Protein 5N1F (pdb70)

Organism: Cricetulus griseus (NCBI:txid10029)

Radius of gyration: 19.86 Å; Cα contacts (8 Å, |Δi|>4): 656; chains: 1; bounding box: 48×39×60 Å

Structure (mmCIF, N/CA/C/O backbone):
data_5N1F
#
_entry.id   5N1F
#
_cell.length_a   51.643
_cell.length_b   71.621
_cell.length_c   97.944
_cell.angle_alpha   90.00
_cell.angle_beta   90.00
_cell.angle_gamma   90.00
#
_symmetry.space_group_name_H-M   'P 21 21 21'
#
loop_
_entity.id
_entity.type
_entity.pdbx_description
1 polymer 'cAMP-dependent protein kinase catalytic subunit alpha'
2 non-polymer (4S)-2-METHYL-2,4-PENTANEDIOL
3 non-polymer ~{N}-quinolin-5-ylpyridine-3-carboxamide
4 water water
#
loop_
_atom_site.group_PDB
_atom_site.id
_atom_site.type_symbol
_atom_site.label_atom_id
_atom_site.label_alt_id
_atom_site.label_comp_id
_atom_site.label_asym_id
_atom_site.label_entity_id
_atom_site.label_seq_id
_atom_site.pdbx_PDB_ins_code
_atom_site.Cartn_x
_atom_site.Cartn_y
_atom_site.Cartn_z
_atom_site.occupancy
_atom_site.B_iso_or_equiv
_atom_site.auth_seq_id
_atom_site.auth_comp_id
_atom_site.auth_asym_id
_atom_site.auth_atom_id
_atom_site.pdbx_PDB_model_num
ATOM 1 N N . GLU A 1 14 ? -11.810 26.227 -2.442 1.00 43.62 11 GLU A N 1
ATOM 2 C CA . GLU A 1 14 ? -10.980 25.194 -3.062 1.00 42.36 11 GLU A CA 1
ATOM 3 C C . GLU A 1 14 ? -9.507 25.474 -2.774 1.00 40.16 11 GLU A C 1
ATOM 4 O O . GLU A 1 14 ? -9.090 26.629 -2.735 1.00 40.36 11 GLU A O 1
ATOM 7 N N . GLN A 1 15 ? -8.715 24.424 -2.562 1.00 36.91 12 GLN A N 1
ATOM 8 C CA . GLN A 1 15 ? -7.303 24.635 -2.279 1.00 35.71 12 GLN A CA 1
ATOM 9 C C . GLN A 1 15 ? -6.655 25.379 -3.445 1.00 30.11 12 GLN A C 1
ATOM 10 O O . GLN A 1 15 ? -6.929 25.105 -4.619 1.00 29.25 12 GLN A O 1
ATOM 24 N N . GLU A 1 16 ? -5.827 26.372 -3.116 1.00 26.36 13 GLU A N 1
ATOM 25 C CA . GLU A 1 16 ? -5.112 27.107 -4.149 1.00 21.70 13 GLU A CA 1
ATOM 26 C C . GLU A 1 16 ? -4.432 26.143 -5.100 1.00 22.33 13 GLU A C 1
ATOM 27 O O . GLU A 1 16 ? -4.249 26.447 -6.281 1.00 19.38 13 GLU A O 1
ATOM 39 N N A SER A 1 17 ? -4.066 24.959 -4.608 0.31 24.29 14 SER A N 1
ATOM 40 N N B SER A 1 17 ? -4.064 24.969 -4.607 0.69 24.49 14 SER A N 1
ATOM 41 C CA A SER A 1 17 ? -3.442 23.952 -5.459 0.31 25.21 14 SER A CA 1
ATOM 42 C CA B SER A 1 17 ? -3.446 23.968 -5.459 0.69 25.04 14 SER A CA 1
ATOM 43 C C A SER A 1 17 ? -4.345 23.586 -6.633 0.31 24.32 14 SER A C 1
ATOM 44 C C B SER A 1 17 ? -4.351 23.619 -6.637 0.69 23.25 14 SER A C 1
ATOM 45 O O A SER A 1 17 ? -3.896 23.526 -7.784 0.31 24.14 14 SER A O 1
ATOM 46 O O B SER A 1 17 ? -3.912 23.609 -7.795 0.69 23.20 14 SER A O 1
ATOM 61 N N . VAL A 1 18 ? -5.628 23.338 -6.360 1.00 24.49 15 VAL A N 1
ATOM 62 C CA . VAL A 1 18 ? -6.555 22.963 -7.427 1.00 22.72 15 VAL A CA 1
ATOM 63 C C . VAL A 1 18 ? -6.812 24.148 -8.340 1.00 19.10 15 VAL A C 1
ATOM 64 O O . VAL A 1 18 ? -6.869 24.012 -9.572 1.00 18.14 15 VAL A O 1
ATOM 78 N N . LYS A 1 19 ? -6.968 25.331 -7.755 1.00 18.73 16 LYS A N 1
ATOM 79 C CA . LYS A 1 19 ? -7.188 26.527 -8.551 1.00 18.36 16 LYS A CA 1
ATOM 80 C C . LYS A 1 19 ? -6.047 26.741 -9.536 1.00 15.72 16 LYS A C 1
ATOM 81 O O . LYS A 1 19 ? -6.263 27.028 -10.716 1.00 15.19 16 LYS A O 1
ATOM 88 N N . GLU A 1 20 ? -4.814 26.622 -9.071 1.00 15.68 17 GLU A N 1
ATOM 89 C CA . GLU A 1 20 ? -3.691 26.886 -9.957 1.00 14.34 17 GLU A CA 1
ATOM 90 C C . GLU A 1 20 ? -3.557 25.788 -11.010 1.00 14.61 17 GLU A C 1
ATOM 91 O O . GLU A 1 20 ? -3.232 26.070 -12.166 1.00 14.37 17 GLU A O 1
ATOM 103 N N . PHE A 1 21 ? -3.848 24.532 -10.643 1.00 13.91 18 PHE A N 1
ATOM 104 C CA . PHE A 1 21 ? -3.853 23.449 -11.616 1.00 14.33 18 PHE A CA 1
ATOM 105 C C . PHE A 1 21 ? -4.856 23.737 -12.729 1.00 13.48 18 PHE A C 1
ATOM 106 O O . PHE A 1 21 ? -4.545 23.634 -13.923 1.00 13.61 18 PHE A O 1
ATOM 123 N N . LEU A 1 22 ? -6.083 24.094 -12.355 1.00 13.05 19 LEU A N 1
ATOM 124 C CA . LEU A 1 22 ? -7.118 24.336 -13.350 1.00 13.71 19 LEU A CA 1
ATOM 125 C C . LEU A 1 22 ? -6.831 25.594 -14.162 1.00 13.64 19 LEU A C 1
ATOM 126 O O . LEU A 1 22 ? -7.167 25.653 -15.351 1.00 13.70 19 LEU A O 1
ATOM 142 N N . ALA A 1 23 ? -6.199 26.611 -13.557 1.00 12.30 20 ALA A N 1
ATOM 143 C CA . ALA A 1 23 ? -5.854 27.794 -14.331 1.00 13.00 20 ALA A CA 1
ATOM 144 C C . ALA A 1 23 ? -4.867 27.451 -15.443 1.00 12.42 20 ALA A C 1
ATOM 145 O O . ALA A 1 23 ? -5.010 27.921 -16.583 1.00 12.85 20 ALA A O 1
ATOM 152 N N . LYS A 1 24 ? -3.852 26.643 -15.125 1.00 12.95 21 LYS A N 1
ATOM 153 C CA . LYS A 1 24 ? -2.891 26.220 -16.136 1.00 13.51 21 LYS A CA 1
ATOM 154 C C . LYS A 1 24 ? -3.566 25.340 -17.179 1.00 12.07 21 LYS A C 1
ATOM 155 O O . LYS A 1 24 ? -3.323 25.485 -18.385 1.00 13.03 21 LYS A O 1
ATOM 174 N N . ALA A 1 25 ? -4.435 24.432 -16.738 1.00 12.21 22 ALA A N 1
ATOM 175 C CA . ALA A 1 25 ? -5.155 23.592 -17.679 1.00 12.42 22 ALA A CA 1
ATOM 176 C C . ALA A 1 25 ? -5.928 24.431 -18.681 1.00 11.40 22 ALA A C 1
ATOM 177 O O . ALA A 1 25 ? -5.967 24.110 -19.876 1.00 12.07 22 ALA A O 1
ATOM 184 N N . LYS A 1 26 ? -6.569 25.492 -18.215 1.00 12.04 23 LYS A N 1
ATOM 185 C CA . LYS A 1 26 ? -7.367 26.330 -19.100 1.00 12.86 23 LYS A CA 1
ATOM 186 C C . LYS A 1 26 ? -6.485 27.118 -20.061 1.00 12.59 23 LYS A C 1
ATOM 187 O O . LYS A 1 26 ? -6.809 27.243 -21.248 1.00 12.85 23 LYS A O 1
ATOM 206 N N . GLU A 1 27 ? -5.366 27.657 -19.573 1.00 12.43 24 GLU A N 1
ATOM 207 C CA . GLU A 1 27 ? -4.428 28.351 -20.443 1.00 12.89 24 GLU A CA 1
ATOM 208 C C . GLU A 1 27 ? -3.986 27.450 -21.593 1.00 11.35 24 GLU A C 1
ATOM 209 O O . GLU A 1 27 ? -3.924 27.875 -22.763 1.00 11.82 24 GLU A O 1
ATOM 221 N N . GLU A 1 28 ? -3.634 26.202 -21.271 1.00 11.36 25 GLU A N 1
ATOM 222 C CA . GLU A 1 28 ? -3.092 25.311 -22.282 1.00 11.45 25 GLU A CA 1
ATOM 223 C C . GLU A 1 28 ? -4.165 24.894 -23.266 1.00 10.20 25 GLU A C 1
ATOM 224 O O . GLU A 1 28 ? -3.914 24.818 -24.479 1.00 11.25 25 GLU A O 1
ATOM 236 N N . PHE A 1 29 ? -5.364 24.636 -22.762 1.00 10.83 26 PHE A N 1
ATOM 237 C CA . PHE A 1 29 ? -6.486 24.317 -23.628 1.00 10.10 26 PHE A CA 1
ATOM 238 C C . PHE A 1 29 ? -6.769 25.464 -24.584 1.00 10.47 26 PHE A C 1
ATOM 239 O O . PHE A 1 29 ? -6.942 25.251 -25.786 1.00 10.85 26 PHE A O 1
ATOM 256 N N . LEU A 1 30 ? -6.845 26.691 -24.059 1.00 10.86 27 LEU A N 1
ATOM 257 C CA . LEU A 1 30 ? -7.221 27.818 -24.906 1.00 11.34 27 LEU A CA 1
ATOM 258 C C . LEU A 1 30 ? -6.218 28.048 -26.022 1.00 11.58 27 LEU A C 1
ATOM 259 O O . LEU A 1 30 ? -6.605 28.424 -27.131 1.00 11.98 27 LEU A O 1
ATOM 275 N N . LYS A 1 31 ? -4.930 27.870 -25.758 1.00 11.03 28 LYS A N 1
ATOM 276 C CA . LYS A 1 31 ? -3.951 28.071 -26.819 1.00 11.63 28 LYS A CA 1
ATOM 277 C C . LYS A 1 31 ? -4.201 27.117 -27.985 1.00 10.56 28 LYS A C 1
ATOM 278 O O . LYS A 1 31 ? -4.167 27.511 -29.159 1.00 11.70 28 LYS A O 1
ATOM 297 N N . LYS A 1 32 ? -4.470 25.853 -27.684 1.00 10.43 29 LYS A N 1
ATOM 298 C CA . LYS A 1 32 ? -4.760 24.890 -28.733 1.00 10.29 29 LYS A CA 1
ATOM 299 C C . LYS A 1 32 ? -6.144 25.097 -29.339 1.00 10.89 29 LYS A C 1
ATOM 300 O O . LYS A 1 32 ? -6.333 24.885 -30.548 1.00 11.18 29 LYS A O 1
ATOM 319 N N . TRP A 1 33 ? -7.114 25.512 -28.533 1.00 10.30 30 TRP A N 1
ATOM 320 C CA . TRP A 1 33 ? -8.459 25.797 -29.014 1.00 10.67 30 TRP A CA 1
ATOM 321 C C . TRP A 1 33 ? -8.434 26.892 -30.065 1.00 11.27 30 TRP A C 1
ATOM 322 O O . TRP A 1 33 ? -9.152 26.822 -31.068 1.00 12.07 30 TRP A O 1
ATOM 343 N N . GLU A 1 34 ? -7.643 27.935 -29.829 1.00 12.42 31 GLU A N 1
ATOM 344 C CA . GLU A 1 34 ? -7.605 29.087 -30.716 1.00 13.14 31 GLU A CA 1
ATOM 345 C C . GLU A 1 34 ? -6.823 28.810 -31.987 1.00 14.19 31 GLU A C 1
ATOM 346 O O . GLU A 1 34 ? -7.084 29.470 -32.998 1.00 16.80 31 GLU A O 1
ATOM 358 N N . SER A 1 35 ? -5.891 27.857 -31.980 1.00 12.84 32 SER A N 1
ATOM 359 C CA . SER A 1 35 ? -5.070 27.536 -33.144 1.00 13.89 32 SER A CA 1
ATOM 360 C C . SER A 1 35 ? -5.031 26.024 -33.329 1.00 13.06 32 SER A C 1
ATOM 361 O O . SER A 1 35 ? -4.021 25.375 -33.031 1.00 14.49 32 SER A O 1
ATOM 369 N N . PRO A 1 36 ? -6.116 25.421 -33.821 1.00 12.66 33 PRO A N 1
ATOM 370 C CA . PRO A 1 36 ? -6.171 23.955 -33.840 1.00 12.39 33 PRO A CA 1
ATOM 371 C C . PRO A 1 36 ? -5.191 23.352 -34.828 1.00 13.74 33 PRO A C 1
ATOM 372 O O . PRO A 1 36 ? -4.896 23.919 -35.881 1.00 16.04 33 PRO A O 1
ATOM 383 N N A SER A 1 37 ? -4.671 22.187 -34.474 0.73 13.61 34 SER A N 1
ATOM 384 N N B SER A 1 37 ? -4.730 22.154 -34.488 0.27 14.73 34 SER A N 1
ATOM 385 C CA A SER A 1 37 ? -3.899 21.426 -35.437 0.73 14.34 34 SER A CA 1
ATOM 386 C CA B SER A 1 37 ? -3.914 21.350 -35.382 0.27 15.74 34 SER A CA 1
ATOM 387 C C A SER A 1 37 ? -4.817 20.891 -36.531 0.73 13.47 34 SER A C 1
ATOM 388 C C B SER A 1 37 ? -4.781 20.739 -36.481 0.27 15.11 34 SER A C 1
ATOM 389 O O A SER A 1 37 ? -6.020 20.684 -36.339 0.73 15.04 34 SER A O 1
ATOM 390 O O B SER A 1 37 ? -5.925 20.338 -36.241 0.27 15.82 34 SER A O 1
ATOM 405 N N . GLN A 1 38 ? -4.228 20.665 -37.692 1.00 14.27 35 GLN A N 1
ATOM 406 C CA . GLN A 1 38 ? -4.952 20.163 -38.848 1.00 14.95 35 GLN A CA 1
ATOM 407 C C . GLN A 1 38 ? -3.999 19.337 -39.697 1.00 15.11 35 GLN A C 1
ATOM 408 O O . GLN A 1 38 ? -2.812 19.664 -39.814 1.00 16.23 35 GLN A O 1
ATOM 423 N N . ASN A 1 39 ? -4.528 18.291 -40.340 1.00 14.61 36 ASN A N 1
ATOM 424 C CA . ASN A 1 39 ? -3.815 17.628 -41.439 1.00 14.39 36 ASN A CA 1
ATOM 425 C C . ASN A 1 39 ? -2.454 17.075 -41.003 1.00 14.05 36 ASN A C 1
ATOM 426 O O . ASN A 1 39 ? -1.424 17.347 -41.619 1.00 16.41 36 ASN A O 1
ATOM 437 N N . THR A 1 40 ? -2.456 16.267 -39.943 1.00 12.66 37 THR A N 1
ATOM 438 C CA . THR A 1 40 ? -1.213 15.812 -39.333 1.00 13.21 37 THR A CA 1
ATOM 439 C C . THR A 1 40 ? -0.818 14.380 -39.692 1.00 13.43 37 THR A C 1
ATOM 440 O O . THR A 1 40 ? 0.198 13.906 -39.194 1.00 14.46 37 THR A O 1
ATOM 451 N N . ALA A 1 41 ? -1.581 13.693 -40.533 1.00 12.98 38 ALA A N 1
ATOM 452 C CA . ALA A 1 41 ? -1.188 12.405 -41.119 1.00 13.34 38 ALA A CA 1
ATOM 453 C C . ALA A 1 41 ? -1.986 12.236 -42.403 1.00 13.00 38 ALA A C 1
ATOM 454 O O . ALA A 1 41 ? -2.700 13.151 -42.823 1.00 13.36 38 ALA A O 1
ATOM 461 N N . GLN A 1 42 ? -1.894 11.053 -43.015 1.00 12.53 39 GLN A N 1
ATOM 462 C CA . GLN A 1 42 ? -2.717 10.732 -44.176 1.00 12.80 39 GLN A CA 1
ATOM 463 C C . GLN A 1 42 ? -2.994 9.226 -44.165 1.00 11.38 39 GLN A C 1
ATOM 464 O O . GLN A 1 42 ? -2.310 8.454 -43.489 1.00 11.82 39 GLN A O 1
ATOM 478 N N . LEU A 1 43 ? -4.010 8.817 -44.916 1.00 11.96 40 LEU A N 1
ATOM 479 C CA . LEU A 1 43 ? -4.525 7.460 -44.789 1.00 11.11 40 LEU A CA 1
ATOM 480 C C . LEU A 1 43 ? -3.481 6.408 -45.134 1.00 10.81 40 LEU A C 1
ATOM 481 O O . LEU A 1 43 ? -3.414 5.360 -44.474 1.00 10.98 40 LEU A O 1
ATOM 497 N N . ASP A 1 44 ? -2.693 6.639 -46.186 1.00 11.23 41 ASP A N 1
ATOM 498 C CA . ASP A 1 44 ? -1.734 5.634 -46.629 1.00 11.04 41 ASP A CA 1
ATOM 499 C C . ASP A 1 44 ? -0.498 5.548 -45.741 1.00 10.46 41 ASP A C 1
ATOM 500 O O . ASP A 1 44 ? 0.403 4.751 -46.036 1.00 11.57 41 ASP A O 1
ATOM 509 N N . HIS A 1 45 ? -0.489 6.253 -44.604 1.00 10.51 42 HIS A N 1
ATOM 510 C CA . HIS A 1 45 ? 0.499 5.987 -43.569 1.00 11.03 42 HIS A CA 1
ATOM 511 C C . HIS A 1 45 ? 0.135 4.796 -42.708 1.00 10.37 42 HIS A C 1
ATOM 512 O O . HIS A 1 45 ? 0.960 4.396 -41.875 1.00 11.38 42 HIS A O 1
ATOM 526 N N . PHE A 1 46 ? -1.051 4.222 -42.892 1.00 9.38 43 PHE A N 1
ATOM 527 C CA . PHE A 1 46 ? -1.578 3.207 -41.994 1.00 9.64 43 PHE A CA 1
ATOM 528 C C . PHE A 1 46 ? -2.004 1.959 -42.756 1.00 9.10 43 PHE A C 1
ATOM 529 O O . PHE A 1 46 ? -2.418 2.035 -43.912 1.00 10.13 43 PHE A O 1
ATOM 546 N N . ASP A 1 47 ? -1.899 0.809 -42.090 1.00 8.71 44 ASP A N 1
ATOM 547 C CA . ASP A 1 47 ? -2.530 -0.439 -42.482 1.00 8.11 44 ASP A CA 1
ATOM 548 C C . ASP A 1 47 ? -3.802 -0.637 -41.685 1.00 8.46 44 ASP A C 1
ATOM 549 O O . ASP A 1 47 ? -3.832 -0.403 -40.477 1.00 9.41 44 ASP A O 1
ATOM 558 N N . ARG A 1 48 ? -4.839 -1.124 -42.350 1.00 9.03 45 ARG A N 1
ATOM 559 C CA . ARG A 1 48 ? -6.089 -1.473 -41.693 1.00 10.35 45 ARG A CA 1
ATOM 560 C C . ARG A 1 48 ? -6.002 -2.875 -41.100 1.00 9.35 45 ARG A C 1
ATOM 561 O O . ARG A 1 48 ? -5.563 -3.815 -41.765 1.00 11.45 45 ARG A O 1
ATOM 582 N N A ILE A 1 49 ? -6.449 -3.019 -39.858 0.69 9.34 46 ILE A N 1
ATOM 583 N N B ILE A 1 49 ? -6.451 -3.028 -39.864 0.31 9.58 46 ILE A N 1
ATOM 584 C CA A ILE A 1 49 ? -6.410 -4.302 -39.154 0.69 9.95 46 ILE A CA 1
ATOM 585 C CA B ILE A 1 49 ? -6.445 -4.324 -39.188 0.31 10.01 46 ILE A CA 1
ATOM 586 C C A ILE A 1 49 ? -7.805 -4.897 -38.946 0.69 10.27 46 ILE A C 1
ATOM 587 C C B ILE A 1 49 ? -7.853 -4.878 -39.015 0.31 10.48 46 ILE A C 1
ATOM 588 O O A ILE A 1 49 ? -8.043 -6.056 -39.302 0.69 11.74 46 ILE A O 1
ATOM 589 O O B ILE A 1 49 ? -8.158 -5.974 -39.492 0.31 11.95 46 ILE A O 1
ATOM 620 N N . LYS A 1 50 ? -8.723 -4.144 -38.329 1.00 10.08 47 LYS A N 1
ATOM 621 C CA . LYS A 1 50 ? -10.013 -4.703 -37.957 1.00 10.27 47 LYS A CA 1
ATOM 622 C C . LYS A 1 50 ? -10.998 -3.586 -37.637 1.00 9.82 47 LYS A C 1
ATOM 623 O O . LYS A 1 50 ? -10.618 -2.568 -37.075 1.00 11.66 47 LYS A O 1
ATOM 643 N N . THR A 1 51 ? -12.263 -3.799 -37.961 1.00 9.32 48 THR A N 1
ATOM 644 C CA . THR A 1 51 ? -13.321 -2.872 -37.550 1.00 10.03 48 THR A CA 1
ATOM 645 C C . THR A 1 51 ? -13.679 -3.142 -36.097 1.00 10.74 48 THR A C 1
ATOM 646 O O . THR A 1 51 ? -14.025 -4.269 -35.732 1.00 12.21 48 THR A O 1
ATOM 657 N N . LEU A 1 52 ? -13.611 -2.109 -35.260 1.00 11.10 49 LEU A N 1
ATOM 658 C CA . LEU A 1 52 ? -13.911 -2.207 -33.834 1.00 13.00 49 LEU A CA 1
ATOM 659 C C . LEU A 1 52 ? -15.305 -1.695 -33.475 1.00 13.94 49 LEU A C 1
ATOM 660 O O . LEU A 1 52 ? -15.787 -1.984 -32.380 1.00 16.34 49 LEU A O 1
ATOM 676 N N . GLY A 1 53 ? -15.951 -0.934 -34.352 1.00 14.86 50 GLY A N 1
ATOM 677 C CA . GLY A 1 53 ? -17.294 -0.436 -34.098 1.00 16.78 50 GLY A CA 1
ATOM 678 C C . GLY A 1 53 ? -17.817 0.255 -35.337 1.00 16.07 50 GLY A C 1
ATOM 679 O O . GLY A 1 53 ? -17.045 0.716 -36.176 1.00 15.35 50 GLY A O 1
ATOM 683 N N A THR A 1 54 ? -19.142 0.371 -35.413 0.57 17.69 51 THR A N 1
ATOM 684 N N B THR A 1 54 ? -19.146 0.336 -35.431 0.43 18.02 51 THR A N 1
ATOM 685 C CA A THR A 1 54 ? -19.764 0.936 -36.603 0.57 20.13 51 THR A CA 1
ATOM 686 C CA B THR A 1 54 ? -19.789 0.903 -36.613 0.43 20.46 51 THR A CA 1
ATOM 687 C C A THR A 1 54 ? -21.094 1.568 -36.230 0.57 23.16 51 THR A C 1
ATOM 688 C C B THR A 1 54 ? -21.091 1.578 -36.210 0.43 22.87 51 THR A C 1
ATOM 689 O O A THR A 1 54 ? -21.818 1.044 -35.381 0.57 25.77 51 THR A O 1
ATOM 690 O O B THR A 1 54 ? -21.794 1.098 -35.317 0.43 24.93 51 THR A O 1
ATOM 711 N N . GLY A 1 55 ? -21.406 2.682 -36.887 1.00 22.60 52 GLY A N 1
ATOM 712 C CA . GLY A 1 55 ? -22.620 3.434 -36.635 1.00 25.45 52 GLY A CA 1
ATOM 713 C C . GLY A 1 55 ? -23.207 3.998 -37.916 1.00 24.59 52 GLY A C 1
ATOM 714 O O . GLY A 1 55 ? -22.822 3.599 -39.021 1.00 25.83 52 GLY A O 1
ATOM 719 N N . SER A 1 56 ? -24.143 4.942 -37.788 1.00 24.19 53 SER A N 1
ATOM 720 C CA . SER A 1 56 ? -24.866 5.430 -38.957 1.00 25.80 53 SER A CA 1
ATOM 721 C C . SER A 1 56 ? -24.050 6.392 -39.819 1.00 24.64 53 SER A C 1
ATOM 722 O O . SER A 1 56 ? -24.381 6.570 -40.997 1.00 27.15 53 SER A O 1
ATOM 730 N N . PHE A 1 57 ? -23.006 7.023 -39.279 1.00 21.37 54 PHE A N 1
ATOM 731 C CA . PHE A 1 57 ? -22.193 7.930 -40.086 1.00 19.33 54 PHE A CA 1
ATOM 732 C C . PHE A 1 57 ? -20.691 7.697 -39.962 1.00 17.48 54 PHE A C 1
ATOM 733 O O . PHE A 1 57 ? -19.913 8.439 -40.584 1.00 17.66 54 PHE A O 1
ATOM 750 N N . GLY A 1 58 ? -20.263 6.665 -39.238 1.00 18.10 55 GLY A N 1
ATOM 751 C CA . GLY A 1 58 ? -18.852 6.424 -39.039 1.00 18.82 55 GLY A CA 1
ATOM 752 C C . GLY A 1 58 ? -18.561 5.037 -38.511 1.00 16.11 55 GLY A C 1
ATOM 753 O O . GLY A 1 58 ? -19.449 4.218 -38.255 1.00 17.25 55 GLY A O 1
ATOM 757 N N . ARG A 1 59 ? -17.266 4.800 -38.354 1.00 14.80 56 ARG A N 1
ATOM 758 C CA . ARG A 1 59 ? -16.736 3.538 -37.888 1.00 13.46 56 ARG A CA 1
ATOM 759 C C . ARG A 1 59 ? -15.483 3.832 -37.089 1.00 12.34 56 ARG A C 1
ATOM 760 O O . ARG A 1 59 ? -14.886 4.900 -37.229 1.00 13.97 56 ARG A O 1
ATOM 781 N N . VAL A 1 60 ? -15.066 2.875 -36.269 1.00 11.45 57 VAL A N 1
ATOM 782 C CA . VAL A 1 60 ? -13.761 2.910 -35.637 1.00 10.79 57 VAL A CA 1
ATOM 783 C C . VAL A 1 60 ? -13.013 1.675 -36.095 1.00 10.27 57 VAL A C 1
ATOM 784 O O . VAL A 1 60 ? -13.523 0.546 -36.006 1.00 11.51 57 VAL A O 1
ATOM 797 N N A MET A 1 61 ? -11.789 1.896 -36.584 0.49 10.57 58 MET A N 1
ATOM 798 N N B MET A 1 61 ? -11.821 1.895 -36.613 0.51 11.19 58 MET A N 1
ATOM 799 C CA A MET A 1 61 ? -10.931 0.893 -37.202 0.49 11.54 58 MET A CA 1
ATOM 800 C CA B MET A 1 61 ? -10.973 0.839 -37.113 0.51 12.74 58 MET A CA 1
ATOM 801 C C A MET A 1 61 ? -9.626 0.780 -36.427 0.49 10.07 58 MET A C 1
ATOM 802 C C B MET A 1 61 ? -9.714 0.777 -36.266 0.51 10.92 58 MET A C 1
ATOM 803 O O A MET A 1 61 ? -8.929 1.781 -36.266 0.49 9.66 58 MET A O 1
ATOM 804 O O B MET A 1 61 ? -9.189 1.805 -35.833 0.51 12.02 58 MET A O 1
ATOM 831 N N . LEU A 1 62 ? -9.241 -0.428 -36.021 1.00 9.94 59 LEU A N 1
ATOM 832 C CA . LEU A 1 62 ? -7.863 -0.627 -35.564 1.00 9.30 59 LEU A CA 1
ATOM 833 C C . LEU A 1 62 ? -6.955 -0.538 -36.771 1.00 8.45 59 LEU A C 1
ATOM 834 O O . LEU A 1 62 ? -7.196 -1.204 -37.788 1.00 9.03 59 LEU A O 1
ATOM 851 N N . VAL A 1 63 ? -5.940 0.329 -36.677 1.00 8.07 60 VAL A N 1
ATOM 852 C CA . VAL A 1 63 ? -4.947 0.504 -37.724 1.00 7.64 60 VAL A CA 1
ATOM 853 C C . VAL A 1 63 ? -3.557 0.420 -37.091 1.00 8.15 60 VAL A C 1
ATOM 854 O O . VAL A 1 63 ? -3.384 0.559 -35.867 1.00 9.35 60 VAL A O 1
ATOM 867 N N . LYS A 1 64 ? -2.559 0.199 -37.942 1.00 8.19 61 LYS A N 1
ATOM 868 C CA . LYS A 1 64 ? -1.172 0.184 -37.530 1.00 9.25 61 LYS A CA 1
ATOM 869 C C . LYS A 1 64 ? -0.388 1.144 -38.407 1.00 9.42 61 LYS A C 1
ATOM 870 O O . LYS A 1 64 ? -0.483 1.101 -39.640 1.00 11.20 61 LYS A O 1
ATOM 889 N N . HIS A 1 65 ? 0.377 2.018 -37.789 1.00 10.03 62 HIS A N 1
ATOM 890 C CA . HIS A 1 65 ? 1.249 2.923 -38.525 1.00 11.48 62 HIS A CA 1
ATOM 891 C C . HIS A 1 65 ? 2.380 2.138 -39.175 1.00 11.89 62 HIS A C 1
ATOM 892 O O . HIS A 1 65 ? 3.074 1.360 -38.512 1.00 13.46 62 HIS A O 1
ATOM 906 N N . LYS A 1 66 ? 2.555 2.329 -40.481 1.00 11.89 63 LYS A N 1
ATOM 907 C CA . LYS A 1 66 ? 3.471 1.485 -41.258 1.00 12.52 63 LYS A CA 1
ATOM 908 C C . LYS A 1 66 ? 4.944 1.744 -40.948 1.00 15.50 63 LYS A C 1
ATOM 909 O O . LYS A 1 66 ? 5.788 0.893 -41.274 1.00 18.16 63 LYS A O 1
ATOM 928 N N . GLU A 1 67 ? 5.287 2.922 -40.429 1.00 16.34 64 GLU A N 1
ATOM 929 C CA . GLU A 1 67 ? 6.666 3.263 -40.099 1.00 19.05 64 GLU A CA 1
ATOM 930 C C . GLU A 1 67 ? 6.999 2.987 -38.640 1.00 19.36 64 GLU A C 1
ATOM 931 O O . GLU A 1 67 ? 8.070 2.453 -38.355 1.00 22.07 64 GLU A O 1
ATOM 943 N N . THR A 1 68 ? 6.120 3.338 -37.702 1.00 17.58 65 THR A N 1
ATOM 944 C CA . THR A 1 68 ? 6.428 3.162 -36.289 1.00 17.84 65 THR A CA 1
ATOM 945 C C . THR A 1 68 ? 5.960 1.832 -35.734 1.00 18.14 65 THR A C 1
ATOM 946 O O . THR A 1 68 ? 6.492 1.395 -34.707 1.00 20.22 65 THR A O 1
ATOM 957 N N . GLY A 1 69 ? 4.983 1.194 -36.369 1.00 15.49 66 GLY A N 1
ATOM 958 C CA . GLY A 1 69 ? 4.393 -0.001 -35.823 1.00 15.70 66 GLY A CA 1
ATOM 959 C C . GLY A 1 69 ? 3.366 0.243 -34.746 1.00 14.64 66 GLY A C 1
ATOM 960 O O . GLY A 1 69 ? 2.805 -0.7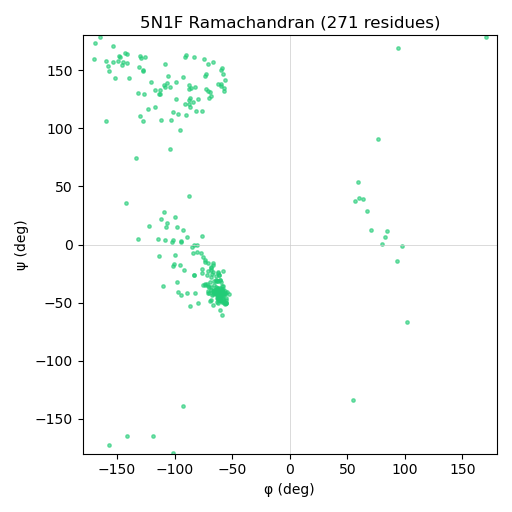15 -34.223 1.00 16.00 66 GLY A O 1
ATOM 964 N N . ASN A 1 70 ? 3.084 1.493 -34.408 1.00 13.12 67 ASN A N 1
ATOM 965 C CA . ASN A 1 70 ? 2.114 1.764 -33.356 1.00 12.55 67 ASN A CA 1
ATOM 966 C C . ASN A 1 70 ? 0.697 1.488 -33.837 1.00 10.53 67 ASN A C 1
ATOM 967 O O . ASN A 1 70 ? 0.340 1.761 -34.981 1.00 11.01 67 ASN A O 1
ATOM 978 N N . HIS A 1 71 ? -0.129 0.992 -32.920 1.00 11.24 68 HIS A N 1
ATOM 979 C CA . HIS A 1 71 ? -1.541 0.764 -33.153 1.00 10.43 68 HIS A CA 1
ATOM 980 C C . HIS A 1 71 ? -2.347 1.972 -32.725 1.00 10.97 68 HIS A C 1
ATOM 981 O O . HIS A 1 71 ? -2.045 2.612 -31.707 1.00 14.02 68 HIS A O 1
ATOM 995 N N . TYR A 1 72 ? -3.405 2.246 -33.466 1.00 9.37 69 TYR A N 1
ATOM 996 C CA . TYR A 1 72 ? -4.322 3.336 -33.191 1.00 8.97 69 TYR A CA 1
ATOM 997 C C . TYR A 1 72 ? -5.751 2.901 -33.479 1.00 8.84 69 TYR A C 1
ATOM 998 O O . TYR A 1 72 ? -5.999 2.026 -34.318 1.00 9.72 69 TYR A O 1
ATOM 1016 N N . ALA A 1 73 ? -6.699 3.582 -32.817 1.00 9.02 70 ALA A N 1
ATOM 1017 C CA . ALA A 1 73 ? -8.115 3.488 -33.132 1.00 9.46 70 ALA A CA 1
ATOM 1018 C C . ALA A 1 73 ? -8.442 4.683 -34.025 1.00 11.09 70 ALA A C 1
ATOM 1019 O O . ALA A 1 73 ? -8.416 5.821 -33.589 1.00 16.52 70 ALA A O 1
ATOM 1026 N N . MET A 1 74 ? -8.756 4.426 -35.269 1.00 8.78 71 MET A N 1
ATOM 1027 C CA . MET A 1 74 ? -9.028 5.456 -36.260 1.00 8.63 71 MET A CA 1
ATOM 1028 C C . MET A 1 74 ? -10.531 5.568 -36.437 1.00 9.10 71 MET A C 1
ATOM 1029 O O . MET A 1 74 ? -11.183 4.639 -36.919 1.00 9.67 71 MET A O 1
ATOM 1043 N N . LYS A 1 75 ? -11.084 6.711 -36.050 1.00 9.05 72 LYS A N 1
ATOM 1044 C CA . LYS A 1 75 ? -12.486 7.009 -36.263 1.00 9.93 72 LYS A CA 1
ATOM 1045 C C . LYS A 1 75 ? -12.623 7.634 -37.643 1.00 9.89 72 LYS A C 1
ATOM 1046 O O . LYS A 1 75 ? -11.963 8.635 -37.952 1.00 11.06 72 LYS A O 1
ATOM 1065 N N . ILE A 1 76 ? -13.466 7.029 -38.470 1.00 9.90 73 ILE A N 1
ATOM 1066 C CA . ILE A 1 76 ? -13.660 7.430 -39.858 1.00 10.64 73 ILE A CA 1
ATOM 1067 C C . ILE A 1 76 ? -15.105 7.874 -39.998 1.00 11.03 73 ILE A C 1
ATOM 1068 O O . ILE A 1 76 ? -16.020 7.072 -39.784 1.00 12.93 73 ILE A O 1
ATOM 1084 N N . LEU A 1 77 ? -15.320 9.142 -40.349 1.00 11.52 74 LEU A N 1
ATOM 1085 C CA . LEU A 1 77 ? -16.660 9.686 -40.531 1.00 12.09 74 LEU A CA 1
ATOM 1086 C C . LEU A 1 77 ? -16.892 10.018 -41.997 1.00 12.87 74 LEU A C 1
ATOM 1087 O O . LEU A 1 77 ? -16.095 10.718 -42.620 1.00 14.43 74 LEU A O 1
ATOM 1103 N N . ASP A 1 78 ? -17.999 9.537 -42.539 1.00 13.89 75 ASP A N 1
ATOM 1104 C CA . ASP A 1 78 ? -18.355 9.782 -43.930 1.00 15.61 75 ASP A CA 1
ATOM 1105 C C . ASP A 1 78 ? -19.005 11.162 -44.009 1.00 15.48 75 ASP A C 1
ATOM 1106 O O . ASP A 1 78 ? -20.068 11.391 -43.421 1.00 15.91 75 ASP A O 1
ATOM 1115 N N . LYS A 1 79 ? -18.354 12.097 -44.704 1.00 15.23 76 LYS A N 1
ATOM 1116 C CA . LYS A 1 79 ? -18.832 13.486 -44.725 1.00 16.16 76 LYS A CA 1
ATOM 1117 C C . LYS A 1 79 ? -20.278 13.598 -45.195 1.00 17.51 76 LYS A C 1
ATOM 1118 O O . LYS A 1 79 ? -21.062 14.381 -44.645 1.00 17.99 76 LYS A O 1
ATOM 1137 N N . GLN A 1 80 ? -20.649 12.855 -46.233 1.00 17.83 77 GLN A N 1
ATOM 1138 C CA . GLN A 1 80 ? -22.017 12.937 -46.744 1.00 19.70 77 GLN A CA 1
ATOM 1139 C C . GLN A 1 80 ? -23.035 12.471 -45.708 1.00 20.70 77 GLN A C 1
ATOM 1140 O O . GLN A 1 80 ? -24.118 13.052 -45.589 1.00 23.75 77 GLN A O 1
ATOM 1154 N N . LYS A 1 81 ? -22.705 11.442 -44.930 1.00 21.15 78 LYS A N 1
ATOM 1155 C CA . LYS A 1 81 ? -23.645 10.953 -43.926 1.00 22.63 78 LYS A CA 1
ATOM 1156 C C . LYS A 1 81 ? -23.702 11.877 -42.722 1.00 21.98 78 LYS A C 1
ATOM 1157 O O . LYS A 1 81 ? -24.779 12.068 -42.130 1.00 22.13 78 LYS A O 1
ATOM 1167 N N . VAL A 1 82 ? -22.565 12.479 -42.373 1.00 20.38 79 VAL A N 1
ATOM 1168 C CA . VAL A 1 82 ? -22.549 13.484 -41.317 1.00 19.43 79 VAL A CA 1
ATOM 1169 C C . VAL A 1 82 ? -23.498 14.618 -41.662 1.00 20.51 79 VAL A C 1
ATOM 1170 O O . VAL A 1 82 ? -24.296 15.061 -40.823 1.00 21.66 79 VAL A O 1
ATOM 1183 N N . VAL A 1 83 ? -23.456 15.080 -42.919 1.00 21.62 80 VAL A N 1
ATOM 1184 C CA . VAL A 1 83 ? -24.346 16.149 -43.368 1.00 22.87 80 VAL A CA 1
ATOM 1185 C C . VAL A 1 83 ? -25.798 15.694 -43.299 1.00 25.31 80 VAL A C 1
ATOM 1186 O O . VAL A 1 83 ? -26.660 16.399 -42.762 1.00 26.23 80 VAL A O 1
ATOM 1199 N N . LYS A 1 84 ? -26.088 14.511 -43.848 1.00 26.50 81 LYS A N 1
ATOM 1200 C CA . LYS A 1 84 ? -27.465 14.025 -43.880 1.00 27.89 81 LYS A CA 1
ATOM 1201 C C . LYS A 1 84 ? -28.054 13.918 -42.476 1.00 28.53 81 LYS A C 1
ATOM 1202 O O . LYS A 1 84 ? -29.230 14.241 -42.261 1.00 30.57 81 LYS A O 1
ATOM 1206 N N . LEU A 1 85 ? -27.260 13.459 -41.511 1.00 27.52 82 LEU A N 1
ATOM 1207 C CA . LEU A 1 85 ? -27.739 13.261 -40.149 1.00 28.42 82 LEU A CA 1
ATOM 1208 C C . LEU A 1 85 ? -27.511 14.469 -39.251 1.00 28.20 82 LEU A C 1
ATOM 1209 O O . LEU A 1 85 ? -27.650 14.348 -38.028 1.00 28.42 82 LEU A O 1
ATOM 1225 N N . LYS A 1 86 ? -27.163 15.615 -39.835 1.00 27.04 83 LYS A N 1
ATOM 1226 C CA . LYS A 1 86 ? -27.128 16.900 -39.125 1.00 25.53 83 LYS A CA 1
ATOM 1227 C C . LYS A 1 86 ? -26.093 16.896 -38.000 1.00 23.95 83 LYS A C 1
ATOM 1228 O O . LYS A 1 86 ? -26.290 17.481 -36.932 1.00 26.75 83 LYS A O 1
ATOM 1235 N N . GLN A 1 87 ? -24.951 16.273 -38.271 1.00 19.45 84 GLN A N 1
ATOM 1236 C CA . GLN A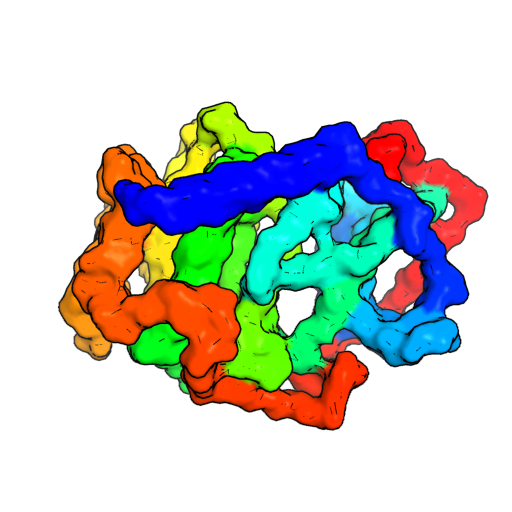 1 87 ? -23.856 16.176 -37.323 1.00 18.08 84 GLN A CA 1
ATOM 1237 C C . GLN A 1 87 ? -22.669 17.066 -37.688 1.00 17.21 84 GLN A C 1
ATOM 1238 O O . GLN A 1 87 ? -21.613 16.882 -37.118 1.00 16.38 84 GLN A O 1
ATOM 1252 N N . ILE A 1 88 ? -22.810 18.049 -38.592 1.00 17.00 85 ILE A N 1
ATOM 1253 C CA . ILE A 1 88 ? -21.635 18.828 -39.017 1.00 15.10 85 ILE A CA 1
ATOM 1254 C C . ILE A 1 88 ? -20.968 19.512 -37.831 1.00 14.43 85 ILE A C 1
ATOM 1255 O O . ILE A 1 88 ? -19.778 19.333 -37.573 1.00 14.35 85 ILE A O 1
ATOM 1271 N N . GLU A 1 89 ? -21.709 20.385 -37.151 1.00 13.80 86 GLU A N 1
ATOM 1272 C CA . GLU A 1 89 ? -21.139 21.110 -36.019 1.00 14.48 86 GLU A CA 1
ATOM 1273 C C . GLU A 1 89 ? -20.636 20.166 -34.942 1.00 13.02 86 GLU A C 1
ATOM 1274 O O . GLU A 1 89 ? -19.595 20.418 -34.336 1.00 12.25 86 GLU A O 1
ATOM 1286 N N . HIS A 1 90 ? -21.361 19.083 -34.690 1.00 12.90 87 HIS A N 1
ATOM 1287 C CA . HIS A 1 90 ? -20.919 18.121 -33.691 1.00 13.06 87 HIS A CA 1
ATOM 1288 C C . HIS A 1 90 ? -19.568 17.521 -34.043 1.00 11.51 87 HIS A C 1
ATOM 1289 O O . HIS A 1 90 ? -18.719 17.337 -33.164 1.00 11.53 87 HIS A O 1
ATOM 1304 N N . THR A 1 91 ? -19.358 17.154 -35.328 1.00 12.67 88 THR A N 1
ATOM 1305 C CA . THR A 1 91 ? -18.071 16.564 -35.720 1.00 12.44 88 THR A CA 1
ATOM 1306 C C . THR A 1 91 ? -16.958 17.597 -35.645 1.00 11.15 88 THR A C 1
ATOM 1307 O O . THR A 1 91 ? -15.838 17.259 -35.265 1.00 11.30 88 THR A O 1
ATOM 1318 N N . LEU A 1 92 ? -17.246 18.858 -35.987 1.00 11.28 89 LEU A N 1
ATOM 1319 C CA . LEU A 1 92 ? -16.249 19.914 -35.818 1.00 11.54 89 LEU A CA 1
ATOM 1320 C C . LEU A 1 92 ? -15.933 20.158 -34.335 1.00 11.44 89 LEU A C 1
ATOM 1321 O O . LEU A 1 92 ? -14.761 20.361 -33.977 1.00 11.20 89 LEU A O 1
ATOM 1337 N N . ASN A 1 93 ? -16.958 20.140 -33.463 1.00 10.90 90 ASN A N 1
ATOM 1338 C CA . ASN A 1 93 ? -16.738 20.220 -32.014 1.00 10.99 90 ASN A CA 1
ATOM 1339 C C . ASN A 1 93 ? -15.809 19.108 -31.567 1.00 10.33 90 ASN A C 1
ATOM 1340 O O . ASN A 1 93 ? -14.847 19.343 -30.817 1.00 10.37 90 ASN A O 1
ATOM 1351 N N . GLU A 1 94 ? -16.135 17.872 -31.962 1.00 10.21 91 GLU A N 1
ATOM 1352 C CA . GLU A 1 94 ? -15.411 16.714 -31.460 1.00 9.85 91 GLU A CA 1
ATOM 1353 C C . GLU A 1 94 ? -13.924 16.869 -31.733 1.00 9.61 91 GLU A C 1
ATOM 1354 O O . GLU A 1 94 ? -13.093 16.694 -30.841 1.00 10.33 91 GLU A O 1
ATOM 1366 N N . LYS A 1 95 ? -13.568 17.182 -32.978 1.00 10.02 92 LYS A N 1
ATOM 1367 C CA . LYS A 1 95 ? -12.158 17.268 -33.321 1.00 10.34 92 LYS A CA 1
ATOM 1368 C C . LYS A 1 95 ? -11.486 18.492 -32.691 1.00 9.82 92 LYS A C 1
ATOM 1369 O O . LYS A 1 95 ? -10.359 18.393 -32.203 1.00 9.45 92 LYS A O 1
ATOM 1388 N N . ARG A 1 96 ? -12.148 19.656 -32.689 1.00 9.68 93 ARG A N 1
ATOM 1389 C CA . ARG A 1 96 ? -11.506 20.848 -32.140 1.00 9.98 93 ARG A CA 1
ATOM 1390 C C . ARG A 1 96 ? -11.263 20.688 -30.641 1.00 9.06 93 ARG A C 1
ATOM 1391 O O . ARG A 1 96 ? -10.228 21.119 -30.110 1.00 9.77 93 ARG A O 1
ATOM 1412 N N . ILE A 1 97 ? -12.219 20.082 -29.942 1.00 9.17 94 ILE A N 1
ATOM 1413 C CA . ILE A 1 97 ? -12.055 19.804 -28.521 1.00 9.47 94 ILE A CA 1
ATOM 1414 C C . ILE A 1 97 ? -10.958 18.778 -28.284 1.00 9.21 94 ILE A C 1
ATOM 1415 O O . ILE A 1 97 ? -10.060 18.990 -27.463 1.00 9.65 94 ILE A O 1
ATOM 1431 N N . LEU A 1 98 ? -11.027 17.644 -28.973 1.00 9.34 95 LEU A N 1
ATOM 1432 C CA . LEU A 1 98 ? -10.061 16.583 -28.703 1.00 10.56 95 LEU A CA 1
ATOM 1433 C C . LEU A 1 98 ? -8.638 17.024 -28.950 1.00 9.92 95 LEU A C 1
ATOM 1434 O O . LEU A 1 98 ? -7.727 16.610 -28.221 1.00 12.08 95 LEU A O 1
ATOM 1450 N N . GLN A 1 99 ? -8.401 17.831 -29.979 1.00 10.17 96 GLN A N 1
ATOM 1451 C CA . GLN A 1 99 ? -7.031 18.249 -30.221 1.00 10.77 96 GLN A CA 1
ATOM 1452 C C . GLN A 1 99 ? -6.527 19.227 -29.164 1.00 10.48 96 GLN A C 1
ATOM 1453 O O . GLN A 1 99 ? -5.324 19.460 -29.083 1.00 12.41 96 GLN A O 1
ATOM 1467 N N . ALA A 1 100 ? -7.409 19.827 -28.370 1.00 9.87 97 ALA A N 1
ATOM 1468 C CA . ALA A 1 100 ? -7.037 20.829 -27.381 1.00 9.98 97 ALA A CA 1
ATOM 1469 C C . ALA A 1 100 ? -6.965 20.343 -25.940 1.00 9.83 97 ALA A C 1
ATOM 1470 O O . ALA A 1 100 ? -6.403 21.062 -25.119 1.00 12.33 97 ALA A O 1
ATOM 1477 N N . VAL A 1 101 ? -7.571 19.208 -25.589 1.00 9.59 98 VAL A N 1
ATOM 1478 C CA . VAL A 1 101 ? -7.617 18.743 -24.212 1.00 9.80 98 VAL A CA 1
ATOM 1479 C C . VAL A 1 101 ? -6.420 17.862 -23.880 1.00 10.02 98 VAL A C 1
ATOM 1480 O O . VAL A 1 101 ? -5.721 17.330 -24.748 1.00 11.45 98 VAL A O 1
ATOM 1493 N N . ASN A 1 102 ? -6.198 17.699 -22.581 1.00 10.31 99 ASN A N 1
ATOM 1494 C CA . ASN A 1 102 ? -5.086 16.920 -22.055 1.00 11.71 99 ASN A CA 1
ATOM 1495 C C . ASN A 1 102 ? -5.437 16.548 -20.615 1.00 11.43 99 ASN A C 1
ATOM 1496 O O . ASN A 1 102 ? -5.381 17.403 -19.730 1.00 13.10 99 ASN A O 1
ATOM 1507 N N . PHE A 1 103 ? -5.789 15.283 -20.372 1.00 11.52 100 PHE A N 1
ATOM 1508 C CA . PHE A 1 103 ? -6.121 14.849 -19.020 1.00 11.65 100 PHE A CA 1
ATOM 1509 C C . PHE A 1 103 ? -5.907 13.334 -18.950 1.00 11.62 100 PHE A C 1
ATOM 1510 O O . PHE A 1 103 ? -6.102 12.648 -19.956 1.00 12.34 100 PHE A O 1
ATOM 1527 N N . PRO A 1 104 ? -5.541 12.776 -17.781 1.00 12.11 101 PRO A N 1
ATOM 1528 C CA . PRO A 1 104 ? -5.139 11.355 -17.756 1.00 13.08 101 PRO A CA 1
ATOM 1529 C C . PRO A 1 104 ? -6.223 10.384 -18.199 1.00 12.67 101 PRO A C 1
ATOM 1530 O O . PRO A 1 104 ? -5.905 9.280 -18.662 1.00 16.03 101 PRO A O 1
ATOM 1541 N N . PHE A 1 105 ? -7.492 10.749 -18.051 1.00 9.59 102 PHE A N 1
ATOM 1542 C CA . PHE A 1 105 ? -8.614 9.854 -18.293 1.00 9.69 102 PHE A CA 1
ATOM 1543 C C . PHE A 1 105 ? -9.363 10.173 -19.575 1.00 9.88 102 PHE A C 1
ATOM 1544 O O . PHE A 1 105 ? -10.474 9.682 -19.752 1.00 11.19 102 PHE A O 1
ATOM 1561 N N . LEU A 1 106 ? -8.745 10.919 -20.489 1.00 10.89 103 LEU A N 1
ATOM 1562 C CA . LEU A 1 106 ? -9.300 11.173 -21.816 1.00 12.92 103 LEU A CA 1
ATOM 1563 C C . LEU A 1 106 ? -8.422 10.501 -22.850 1.00 13.48 103 LEU A C 1
ATOM 1564 O O . LEU A 1 106 ? -7.207 10.710 -22.828 1.00 14.68 103 LEU A O 1
ATOM 1580 N N . VAL A 1 107 ? -9.027 9.714 -23.768 1.00 14.57 104 VAL A N 1
ATOM 1581 C CA . VAL A 1 107 ? -8.261 9.110 -24.855 1.00 15.57 104 VAL A CA 1
ATOM 1582 C C . VAL A 1 107 ? -7.637 10.243 -25.656 1.00 15.16 104 VAL A C 1
ATOM 1583 O O . VAL A 1 107 ? -8.291 11.239 -25.981 1.00 18.37 104 VAL A O 1
ATOM 1596 N N . LYS A 1 108 ? -6.383 10.061 -26.034 1.00 13.14 105 LYS A N 1
ATOM 1597 C CA . LYS A 1 108 ? -5.621 11.073 -26.743 1.00 12.87 105 LYS A CA 1
ATOM 1598 C C . LYS A 1 108 ? -5.817 10.986 -28.258 1.00 11.54 105 LYS A C 1
ATOM 1599 O O . LYS A 1 108 ? -5.742 9.905 -28.855 1.00 13.17 105 LYS A O 1
ATOM 1606 N N . LEU A 1 109 ? -6.038 12.140 -28.869 1.00 12.31 106 LEU A N 1
ATOM 1607 C CA . LEU A 1 109 ? -6.014 12.268 -30.320 1.00 11.19 106 LEU A CA 1
ATOM 1608 C C . LEU A 1 109 ? -4.571 12.451 -30.750 1.00 12.22 106 LEU A C 1
ATOM 1609 O O . LEU A 1 109 ? -3.901 13.392 -30.319 1.00 16.09 106 LEU A O 1
ATOM 1625 N N . GLU A 1 110 ? -4.095 11.572 -31.605 1.00 10.86 107 GLU A N 1
ATOM 1626 C CA . GLU A 1 110 ? -2.724 11.614 -32.071 1.00 12.23 107 GLU A CA 1
ATOM 1627 C C . GLU A 1 110 ? -2.592 12.317 -33.422 1.00 12.18 107 GLU A C 1
ATOM 1628 O O . GLU A 1 110 ? -1.664 13.102 -33.616 1.00 15.14 107 GLU A O 1
ATOM 1640 N N . PHE A 1 111 ? -3.521 12.079 -34.346 1.00 10.03 108 PHE A N 1
ATOM 1641 C CA . PHE A 1 111 ? -3.496 12.704 -35.673 1.00 10.58 108 PHE A CA 1
ATOM 1642 C C . PHE A 1 111 ? -4.929 12.975 -36.103 1.00 10.23 108 PHE A C 1
ATOM 1643 O O . PHE A 1 111 ? -5.862 12.302 -35.658 1.00 10.40 108 PHE A O 1
ATOM 1660 N N . SER A 1 112 ? -5.096 13.929 -37.017 1.00 10.42 109 SER A N 1
ATOM 1661 C CA . SER A 1 112 ? -6.366 14.081 -37.716 1.00 10.68 109 SER A CA 1
ATOM 1662 C C . SER A 1 112 ? -6.094 14.537 -39.134 1.00 10.79 109 SER A C 1
ATOM 1663 O O . SER A 1 112 ? -5.070 15.151 -39.418 1.00 11.74 109 SER A O 1
ATOM 1671 N N . PHE A 1 113 ? -7.028 14.221 -40.022 1.00 10.50 110 PHE A N 1
ATOM 1672 C CA . PHE A 1 113 ? -6.931 14.621 -41.416 1.00 11.49 110 PHE A CA 1
ATOM 1673 C C . PHE A 1 113 ? -8.268 14.327 -42.074 1.00 10.84 110 PHE A C 1
ATOM 1674 O O . PHE A 1 113 ? -9.157 13.701 -41.495 1.00 11.75 110 PHE A O 1
ATOM 1691 N N . LYS A 1 114 ? -8.390 14.767 -43.312 1.00 12.64 111 LYS A N 1
ATOM 1692 C CA . LYS A 1 114 ? -9.571 14.520 -44.113 1.00 11.98 111 LYS A CA 1
ATOM 1693 C C . LYS A 1 114 ? -9.138 14.250 -45.547 1.00 14.08 111 LYS A C 1
ATOM 1694 O O . LYS A 1 114 ? -8.014 14.565 -45.954 1.00 14.23 111 LYS A O 1
ATOM 1713 N N . ASP A 1 115 ? -10.057 13.694 -46.324 1.00 13.54 112 ASP A N 1
ATOM 1714 C CA . ASP A 1 115 ? -9.828 13.452 -47.747 1.00 14.51 112 ASP A CA 1
ATOM 1715 C C . ASP A 1 115 ? -11.133 13.756 -48.474 1.00 15.76 112 ASP A C 1
ATOM 1716 O O . ASP A 1 115 ? -12.046 14.388 -47.932 1.00 16.37 112 ASP A O 1
ATOM 1725 N N . ASN A 1 116 ? -11.239 13.311 -49.728 1.00 17.15 113 ASN A N 1
ATOM 1726 C CA . ASN A 1 116 ? -12.409 13.683 -50.507 1.00 18.30 113 ASN A CA 1
ATOM 1727 C C . ASN A 1 116 ? -13.703 13.203 -49.875 1.00 17.93 113 ASN A C 1
ATOM 1728 O O . ASN A 1 116 ? -14.738 13.864 -50.018 1.00 17.92 113 ASN A O 1
ATOM 1739 N N . SER A 1 117 ? -13.672 12.077 -49.163 1.00 16.58 114 SER A N 1
ATOM 1740 C CA . SER A 1 117 ? -14.890 11.453 -48.665 1.00 16.73 114 SER A CA 1
ATOM 1741 C C . SER A 1 117 ? -15.067 11.536 -47.162 1.00 15.58 114 SER A C 1
ATOM 1742 O O . SER A 1 117 ? -16.204 11.613 -46.701 1.00 15.73 114 SER A O 1
ATOM 1750 N N . ASN A 1 118 ? -13.982 11.446 -46.392 1.00 14.53 115 ASN A N 1
ATOM 1751 C CA . ASN A 1 118 ? -14.079 11.143 -44.971 1.00 13.48 115 ASN A CA 1
ATOM 1752 C C . ASN A 1 118 ? -13.297 12.136 -44.123 1.00 12.82 115 ASN A C 1
ATOM 1753 O O . ASN A 1 118 ? -12.386 12.821 -44.597 1.00 13.00 115 ASN A O 1
ATOM 1764 N N . LEU A 1 119 ? -13.668 12.160 -42.839 1.00 12.10 116 LEU A N 1
ATOM 1765 C CA . LEU A 1 119 ? -12.909 12.770 -41.761 1.00 11.14 116 LEU A CA 1
ATOM 1766 C C . LEU A 1 119 ? -12.277 11.652 -40.952 1.00 10.13 116 LEU A C 1
ATOM 1767 O O . LEU A 1 119 ? -12.905 10.615 -40.747 1.00 11.26 116 LEU A O 1
ATOM 1783 N N . TYR A 1 120 ? -11.078 11.897 -40.441 1.00 10.26 117 TYR A N 1
ATOM 1784 C CA . TYR A 1 120 ? -10.326 10.891 -39.695 1.00 10.14 117 TYR A CA 1
ATOM 1785 C C . TYR A 1 120 ? -9.794 11.492 -38.400 1.00 9.73 117 TYR A C 1
ATOM 1786 O O . TYR A 1 120 ? -9.118 12.528 -38.419 1.00 10.69 117 TYR A O 1
ATOM 1804 N N . MET A 1 121 ? -10.036 10.790 -37.298 1.00 9.30 118 MET A N 1
ATOM 1805 C CA . MET A 1 121 ? -9.454 11.096 -35.996 1.00 10.52 118 MET A CA 1
ATOM 1806 C C . MET A 1 121 ? -8.723 9.846 -35.535 1.00 9.09 118 MET A C 1
ATOM 1807 O O . MET A 1 121 ? -9.345 8.799 -35.357 1.00 10.96 118 MET A O 1
ATOM 1821 N N . VAL A 1 122 ? -7.417 9.944 -35.381 1.00 9.46 119 VAL A N 1
ATOM 1822 C CA . VAL A 1 122 ? -6.571 8.797 -35.065 1.00 9.21 119 VAL A CA 1
ATOM 1823 C C . VAL A 1 122 ? -6.214 8.917 -33.597 1.00 9.84 119 VAL A C 1
ATOM 1824 O O . VAL A 1 122 ? -5.476 9.822 -33.203 1.00 10.33 119 VAL A O 1
ATOM 1837 N N A MET A 1 123 ? -6.713 7.994 -32.803 0.47 12.57 120 MET A N 1
ATOM 1838 N N B MET A 1 123 ? -6.812 8.033 -32.794 0.53 11.16 120 MET A N 1
ATOM 1839 C CA A MET A 1 123 ? -6.604 8.081 -31.372 0.47 14.06 120 MET A CA 1
ATOM 1840 C CA B MET A 1 123 ? -6.742 8.027 -31.345 0.53 10.75 120 MET A CA 1
ATOM 1841 C C A MET A 1 123 ? -5.808 6.903 -30.868 0.47 12.22 120 MET A C 1
ATOM 1842 C C B MET A 1 123 ? -5.795 6.921 -30.886 0.53 9.44 120 MET A C 1
ATOM 1843 O O A MET A 1 123 ? -5.718 5.849 -31.509 0.47 11.56 120 MET A O 1
ATOM 1844 O O B MET A 1 123 ? -5.579 5.917 -31.573 0.53 10.14 120 MET A O 1
ATOM 1871 N N . GLU A 1 124 ? -5.258 7.078 -29.684 1.00 12.23 121 GLU A N 1
ATOM 1872 C CA . GLU A 1 124 ? -4.617 5.951 -29.022 1.00 12.71 121 GLU A CA 1
ATOM 1873 C C . GLU A 1 124 ? -5.602 4.788 -28.916 1.00 11.10 121 GLU A C 1
ATOM 1874 O O . GLU A 1 124 ? -6.805 4.996 -28.728 1.00 13.86 121 GLU A O 1
ATOM 1887 N N . TYR A 1 125 ? -5.100 3.566 -29.154 1.00 11.38 122 TYR A N 1
ATOM 1888 C CA . TYR A 1 125 ? -5.916 2.344 -29.061 1.00 10.40 122 TYR A CA 1
ATOM 1889 C C . TYR A 1 125 ? -5.834 1.783 -27.656 1.00 9.91 122 TYR A C 1
ATOM 1890 O O . TYR A 1 125 ? -4.738 1.482 -27.178 1.00 12.08 122 TYR A O 1
ATOM 1908 N N . VAL A 1 126 ? -6.985 1.675 -27.008 1.00 10.26 123 VAL A N 1
ATOM 1909 C CA . VAL A 1 126 ? -7.085 1.198 -25.633 1.00 11.58 123 VAL A CA 1
ATOM 1910 C C . VAL A 1 126 ? -7.586 -0.244 -25.699 1.00 11.44 123 VAL A C 1
ATOM 1911 O O . VAL A 1 126 ? -8.758 -0.462 -26.015 1.00 11.43 123 VAL A O 1
ATOM 1924 N N . PRO A 1 127 ? -6.743 -1.246 -25.435 1.00 12.83 124 PRO A N 1
ATOM 1925 C CA . PRO A 1 127 ? -7.095 -2.624 -25.822 1.00 12.01 124 PRO A CA 1
ATOM 1926 C C . PRO A 1 127 ? -7.985 -3.353 -24.826 1.00 10.45 124 PRO A C 1
ATOM 1927 O O . PRO A 1 127 ? -8.447 -4.465 -25.120 1.00 11.56 124 PRO A O 1
ATOM 1938 N N . GLY A 1 128 ? -8.252 -2.784 -23.661 1.00 10.52 125 GLY A N 1
ATOM 1939 C CA . GLY A 1 128 ? -8.972 -3.507 -22.631 1.00 10.39 125 GLY A CA 1
ATOM 1940 C C . GLY A 1 128 ? -10.448 -3.660 -22.826 1.00 10.47 125 GLY A C 1
ATOM 1941 O O . GLY A 1 128 ? -11.070 -4.388 -22.048 1.00 12.97 125 GLY A O 1
ATOM 1945 N N . GLY A 1 129 ? -11.043 -2.964 -23.782 1.00 10.78 126 GLY A N 1
ATOM 1946 C CA . GLY A 1 129 ? -12.470 -3.078 -23.997 1.00 12.18 126 GLY A CA 1
ATOM 1947 C C . GLY A 1 129 ? -13.287 -2.012 -23.269 1.00 10.95 126 GLY A C 1
ATOM 1948 O O . GLY A 1 129 ? -12.801 -1.270 -22.421 1.00 12.31 126 GLY A O 1
ATOM 1952 N N . GLU A 1 130 ? -14.562 -1.957 -23.620 1.00 11.38 127 GLU A N 1
ATOM 1953 C CA . GLU A 1 130 ? -15.511 -1.060 -22.991 1.00 11.02 127 GLU A CA 1
ATOM 1954 C C . GLU A 1 130 ? -15.858 -1.518 -21.596 1.00 9.08 127 GLU A C 1
ATOM 1955 O O . GLU A 1 130 ? -16.018 -2.718 -21.348 1.00 9.55 127 GLU A O 1
ATOM 1967 N N A MET A 1 131 ? -16.041 -0.550 -20.695 0.73 8.51 128 MET A N 1
ATOM 1968 N N B MET A 1 131 ? -16.046 -0.558 -20.691 0.27 9.23 128 MET A N 1
ATOM 1969 C CA A MET A 1 131 ? -16.573 -0.868 -19.381 0.73 8.49 128 MET A CA 1
ATOM 1970 C CA B MET A 1 131 ? -16.550 -0.898 -19.368 0.27 10.01 128 MET A CA 1
ATOM 1971 C C A MET A 1 131 ? -17.848 -1.672 -19.521 0.73 8.68 128 MET A C 1
ATOM 1972 C C B MET A 1 131 ? -17.892 -1.611 -19.463 0.27 10.82 128 MET A C 1
ATOM 1973 O O A MET A 1 131 ? -18.088 -2.618 -18.755 0.73 10.49 128 MET A O 1
ATOM 1974 O O B MET A 1 131 ? -18.215 -2.446 -18.610 0.27 12.45 128 MET A O 1
ATOM 2001 N N . PHE A 1 132 ? -18.678 -1.302 -20.497 1.00 9.88 129 PHE A N 1
ATOM 2002 C CA . PHE A 1 132 ? -19.954 -1.979 -20.704 1.00 11.21 129 PHE A CA 1
ATOM 2003 C C . PHE A 1 132 ? -19.790 -3.498 -20.769 1.00 10.32 129 PHE A C 1
ATOM 2004 O O . PHE A 1 132 ? -20.557 -4.232 -20.151 1.00 11.16 129 PHE A O 1
ATOM 2022 N N A SER A 1 133 ? -18.824 -3.971 -21.559 0.59 9.86 130 SER A N 1
ATOM 2023 N N B SER A 1 133 ? -18.808 -3.987 -21.528 0.41 9.77 130 SER A N 1
ATOM 2024 C CA A SER A 1 133 ? -18.599 -5.405 -21.703 0.59 10.42 130 SER A CA 1
ATOM 2025 C CA B SER A 1 133 ? -18.659 -5.435 -21.674 0.41 10.10 130 SER A CA 1
ATOM 2026 C C A SER A 1 133 ? -18.269 -6.041 -20.362 0.59 9.74 130 SER A C 1
ATOM 2027 C C B SER A 1 133 ? -18.236 -6.081 -20.366 0.41 10.00 130 SER A C 1
ATOM 2028 O O A SER A 1 133 ? -18.841 -7.068 -19.984 0.59 10.83 130 SER A O 1
ATOM 2029 O O B SER A 1 133 ? -18.701 -7.174 -20.027 0.41 11.17 130 SER A O 1
ATOM 2044 N N . HIS A 1 134 ? -17.345 -5.432 -19.618 1.00 9.76 131 HIS A N 1
ATOM 2045 C CA . HIS A 1 134 ? -16.933 -5.987 -18.339 1.00 10.28 131 HIS A CA 1
ATOM 2046 C C . HIS A 1 134 ? 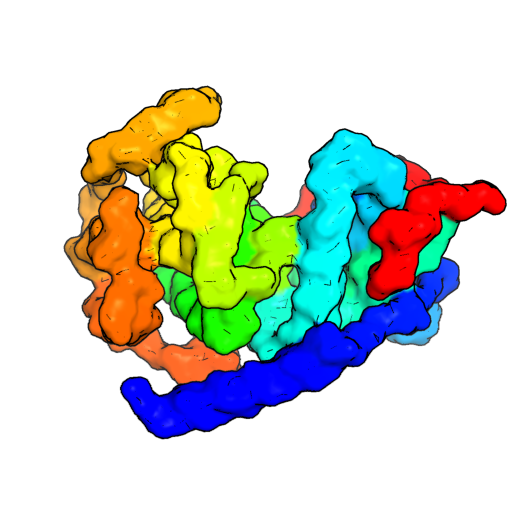-18.069 -5.985 -17.337 1.00 9.90 131 HIS A C 1
ATOM 2047 O O . HIS A 1 134 ? -18.233 -6.947 -16.570 1.00 10.94 131 HIS A O 1
ATOM 2062 N N . LEU A 1 135 ? -18.858 -4.906 -17.322 1.00 9.28 132 LEU A N 1
ATOM 2063 C CA . LEU A 1 135 ? -19.993 -4.827 -16.418 1.00 8.96 132 LEU A CA 1
ATOM 2064 C C . LEU A 1 135 ? -21.011 -5.914 -16.719 1.00 10.06 132 LEU A C 1
ATOM 2065 O O . LEU A 1 135 ? -21.516 -6.588 -15.814 1.00 10.37 132 LEU A O 1
ATOM 2081 N N . ARG A 1 136 ? -21.332 -6.101 -18.005 1.00 10.95 133 ARG A N 1
ATOM 2082 C CA . ARG A 1 136 ? -22.319 -7.106 -18.374 1.00 11.97 133 ARG A CA 1
ATOM 2083 C C . ARG A 1 136 ? -21.798 -8.504 -18.118 1.00 13.40 133 ARG A C 1
ATOM 2084 O O . ARG A 1 136 ? -22.583 -9.413 -17.788 1.00 15.00 133 ARG A O 1
ATOM 2105 N N A ARG A 1 137 ? -20.486 -8.706 -18.239 0.55 13.67 134 ARG A N 1
ATOM 2106 N N B ARG A 1 137 ? -20.494 -8.721 -18.331 0.45 13.35 134 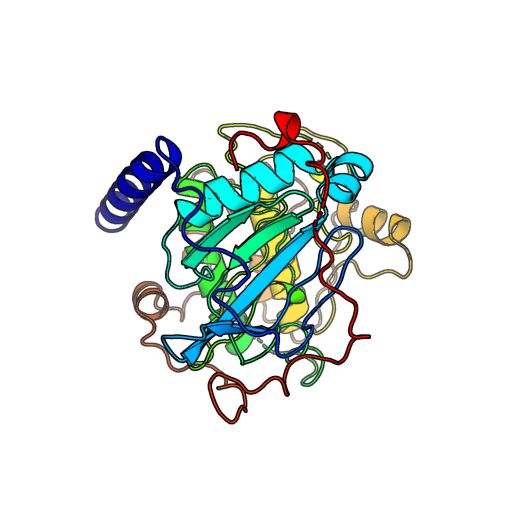ARG A N 1
ATOM 2107 C CA A ARG A 1 137 ? -19.929 -10.032 -18.005 0.55 14.25 134 ARG A CA 1
ATOM 2108 C CA B ARG A 1 137 ? -19.872 -9.997 -17.983 0.45 14.62 134 ARG A CA 1
ATOM 2109 C C A ARG A 1 137 ? -19.921 -10.397 -16.520 0.55 14.65 134 ARG A C 1
ATOM 2110 C C B ARG A 1 137 ? -20.096 -10.325 -16.517 0.45 14.08 134 ARG A C 1
ATOM 2111 O O A ARG A 1 137 ? -20.129 -11.563 -16.160 0.55 15.56 134 ARG A O 1
ATOM 2112 O O B ARG A 1 137 ? -20.634 -11.382 -16.165 0.45 15.32 134 ARG A O 1
ATOM 2153 N N . ILE A 1 138 ? -19.633 -9.438 -15.638 1.00 14.14 135 ILE A N 1
ATOM 2154 C CA . ILE A 1 138 ? -19.591 -9.744 -14.208 1.00 16.20 135 ILE A CA 1
ATOM 2155 C C . ILE A 1 138 ? -20.932 -9.547 -13.511 1.00 14.50 135 ILE A C 1
ATOM 2156 O O . ILE A 1 138 ? -21.143 -10.068 -12.406 1.00 18.72 135 ILE A O 1
ATOM 2173 N N . GLY A 1 139 ? -21.835 -8.796 -14.110 1.00 12.33 136 GLY A N 1
ATOM 2174 C CA . GLY A 1 139 ? -23.145 -8.518 -13.566 1.00 12.13 136 GLY A CA 1
ATOM 2175 C C . GLY A 1 139 ? -23.231 -7.138 -12.948 1.00 10.45 136 GLY A C 1
ATOM 2176 O O . GLY A 1 139 ? -23.962 -6.278 -13.436 1.00 11.52 136 GLY A O 1
ATOM 2180 N N . ARG A 1 140 ? -22.509 -6.916 -11.846 1.00 9.97 137 ARG A N 1
ATOM 2181 C CA . ARG A 1 140 ? -22.429 -5.599 -11.235 1.00 9.92 137 ARG A CA 1
ATOM 2182 C C . ARG A 1 140 ? -21.071 -5.474 -10.587 1.00 8.89 137 ARG A C 1
ATOM 2183 O O . ARG A 1 140 ? -20.422 -6.466 -10.276 1.00 10.73 137 ARG A O 1
ATOM 2204 N N . PHE A 1 141 ? -20.647 -4.238 -10.396 1.00 8.37 138 PHE A N 1
ATOM 2205 C CA . PHE A 1 141 ? -19.419 -3.940 -9.707 1.00 8.73 138 PHE A CA 1
ATOM 2206 C C . PHE A 1 141 ? -19.708 -3.705 -8.218 1.00 8.42 138 PHE A C 1
ATOM 2207 O O . PHE A 1 141 ? -20.735 -3.123 -7.854 1.00 9.36 138 PHE A O 1
ATOM 2238 N N . GLU A 1 143 ? -19.203 -1.709 -4.643 1.00 7.32 140 GLU A N 1
ATOM 2239 C CA . GLU A 1 143 ? -19.131 -0.266 -4.461 1.00 7.66 140 GLU A CA 1
ATOM 2240 C C . GLU A 1 143 ? -17.706 0.268 -4.568 1.00 7.49 140 GLU A C 1
ATOM 2241 O O . GLU A 1 143 ? -17.504 1.286 -5.230 1.00 7.59 140 GLU A O 1
ATOM 2253 N N . PRO A 1 144 ? -16.680 -0.395 -4.001 1.00 7.86 141 PRO A N 1
ATOM 2254 C CA . PRO A 1 144 ? -15.313 0.119 -4.211 1.00 8.29 141 PRO A CA 1
ATOM 2255 C C . PRO A 1 144 ? -14.915 0.165 -5.684 1.00 8.09 141 PRO A C 1
ATOM 2256 O O . PRO A 1 144 ? -14.243 1.101 -6.127 1.00 8.68 141 PRO A O 1
ATOM 2267 N N . HIS A 1 145 ? -15.331 -0.836 -6.452 1.00 8.21 142 HIS A N 1
ATOM 2268 C CA . HIS A 1 145 ? -14.983 -0.921 -7.871 1.00 8.61 142 HIS A CA 1
ATOM 2269 C C . HIS A 1 145 ? -15.682 0.198 -8.641 1.00 8.26 142 HIS A C 1
ATOM 2270 O O . HIS A 1 145 ? -15.053 0.942 -9.414 1.00 8.39 142 HIS A O 1
ATOM 2284 N N . ALA A 1 146 ? -16.979 0.369 -8.402 1.00 7.77 143 ALA A N 1
ATOM 2285 C CA . ALA A 1 146 ? -17.728 1.468 -9.002 1.00 7.80 143 ALA A CA 1
ATOM 2286 C C . ALA A 1 146 ? -17.140 2.812 -8.621 1.00 7.77 143 ALA A C 1
ATOM 2287 O O . ALA A 1 146 ? -17.053 3.722 -9.451 1.00 8.34 143 ALA A O 1
ATOM 2294 N N . ARG A 1 147 ? -16.743 2.959 -7.348 1.00 7.66 144 ARG A N 1
ATOM 2295 C CA . ARG A 1 147 ? -16.209 4.214 -6.821 1.00 7.60 144 ARG A CA 1
ATOM 2296 C C . ARG A 1 147 ? -14.885 4.585 -7.480 1.00 7.85 144 ARG A C 1
ATOM 2297 O O . ARG A 1 147 ? -14.617 5.769 -7.727 1.00 8.23 144 ARG A O 1
ATOM 2318 N N . PHE A 1 148 ? -14.021 3.604 -7.739 1.00 8.15 145 PHE A N 1
ATOM 2319 C CA . PHE A 1 148 ? -12.765 3.838 -8.441 1.00 8.40 145 PHE A CA 1
ATOM 2320 C C . PHE A 1 148 ? -13.029 4.479 -9.802 1.00 8.02 145 PHE A C 1
ATOM 2321 O O . PHE A 1 148 ? -12.417 5.499 -10.161 1.00 9.25 145 PHE A O 1
ATOM 2338 N N . TYR A 1 149 ? -13.952 3.898 -10.579 1.00 7.89 146 TYR A N 1
ATOM 2339 C CA . TYR A 1 149 ? -14.278 4.477 -11.878 1.00 8.04 146 TYR A CA 1
ATOM 2340 C C . TYR A 1 149 ? -14.972 5.825 -11.722 1.00 7.78 146 TYR A C 1
ATOM 2341 O O . TYR A 1 149 ? -14.674 6.771 -12.462 1.00 8.12 146 TYR A O 1
ATOM 2359 N N . ALA A 1 150 ? -15.924 5.919 -10.796 1.00 7.50 147 ALA A N 1
ATOM 2360 C CA . ALA A 1 150 ? -16.663 7.153 -10.622 1.00 7.90 147 ALA A CA 1
ATOM 2361 C C . ALA A 1 150 ? -15.733 8.303 -10.286 1.00 7.50 147 ALA A C 1
ATOM 2362 O O . ALA A 1 150 ? -15.936 9.421 -10.765 1.00 7.83 147 ALA A O 1
ATOM 2369 N N . ALA A 1 151 ? -14.717 8.057 -9.443 1.00 7.99 148 ALA A N 1
ATOM 2370 C CA . ALA A 1 151 ? -13.789 9.114 -9.069 1.00 8.20 148 ALA A CA 1
ATOM 2371 C C . ALA A 1 151 ? -13.078 9.661 -10.295 1.00 7.96 148 ALA A C 1
ATOM 2372 O O . ALA A 1 151 ? -12.839 10.865 -10.402 1.00 8.29 148 ALA A O 1
ATOM 2379 N N . GLN A 1 152 ? -12.696 8.782 -11.231 1.00 8.06 149 GLN A N 1
ATOM 2380 C CA . GLN A 1 152 ? -12.064 9.246 -12.462 1.00 8.22 149 GLN A CA 1
ATOM 2381 C C . GLN A 1 152 ? -12.991 10.134 -13.268 1.00 7.59 149 GLN A C 1
ATOM 2382 O O . GLN A 1 152 ? -12.550 11.140 -13.843 1.00 8.25 149 GLN A O 1
ATOM 2396 N N . ILE A 1 153 ? -14.271 9.771 -13.334 1.00 7.29 150 ILE A N 1
ATOM 2397 C CA . ILE A 1 153 ? -15.233 10.602 -14.048 1.00 7.15 150 ILE A CA 1
ATOM 2398 C C . ILE A 1 153 ? -15.438 11.938 -13.348 1.00 7.80 150 ILE A C 1
ATOM 2399 O O . ILE A 1 153 ? -15.507 12.979 -14.009 1.00 7.87 150 ILE A O 1
ATOM 2415 N N . VAL A 1 154 ? -15.500 11.948 -12.013 1.00 7.40 151 VAL A N 1
ATOM 2416 C CA . VAL A 1 154 ? -15.619 13.210 -11.288 1.00 7.73 151 VAL A CA 1
ATOM 2417 C C . VAL A 1 154 ? -14.473 14.151 -11.634 1.00 7.57 151 VAL A C 1
ATOM 2418 O O . VAL A 1 154 ? -14.690 15.338 -11.918 1.00 8.08 151 VAL A O 1
ATOM 2431 N N . LEU A 1 155 ? -13.241 13.641 -11.594 1.00 8.04 152 LEU A N 1
ATOM 2432 C CA . LEU A 1 155 ? -12.094 14.483 -11.906 1.00 8.55 152 LEU A CA 1
ATOM 2433 C C . LEU A 1 155 ? -12.126 14.926 -13.366 1.00 8.58 152 LEU A C 1
ATOM 2434 O O . LEU A 1 155 ? -11.758 16.077 -13.680 1.00 8.87 152 LEU A O 1
ATOM 2450 N N . THR A 1 156 ? -12.528 14.031 -14.275 1.00 7.75 153 THR A N 1
ATOM 2451 C CA . THR A 1 156 ? -12.592 14.376 -15.693 1.00 8.17 153 THR A CA 1
ATOM 2452 C C . THR A 1 156 ? -13.603 15.483 -15.940 1.00 7.98 153 THR A C 1
ATOM 2453 O O . THR A 1 156 ? -13.349 16.402 -16.732 1.00 8.60 153 THR A O 1
ATOM 2464 N N . PHE A 1 157 ? -14.766 15.406 -15.294 1.00 7.87 154 PHE A N 1
ATOM 2465 C CA . PHE A 1 157 ? -15.776 16.439 -15.438 1.00 8.61 154 PHE A CA 1
ATOM 2466 C C . PHE A 1 157 ? -15.330 17.730 -14.769 1.00 8.59 154 PHE A C 1
ATOM 2467 O O . PHE A 1 157 ? -15.618 18.816 -15.271 1.00 9.68 154 PHE A O 1
ATOM 2484 N N . GLU A 1 158 ? -14.634 17.655 -13.630 1.00 8.78 155 GLU A N 1
ATOM 2485 C CA . GLU A 1 158 ? -14.076 18.867 -13.036 1.00 10.01 155 GLU A CA 1
ATOM 2486 C C . GLU A 1 158 ? -13.189 19.581 -14.051 1.00 9.32 155 GLU A C 1
ATOM 2487 O O . GLU A 1 158 ? -13.297 20.800 -14.255 1.00 10.13 155 GLU A O 1
ATOM 2499 N N . TYR A 1 159 ? -12.309 18.827 -14.700 1.00 8.64 156 TYR A N 1
ATOM 2500 C CA . TYR A 1 159 ? -11.443 19.358 -15.743 1.00 8.90 156 TYR A CA 1
ATOM 2501 C C . TYR A 1 159 ? -12.250 19.929 -16.908 1.00 8.82 156 TYR A C 1
ATOM 2502 O O . TYR A 1 159 ? -12.114 21.103 -17.269 1.00 9.30 156 TYR A O 1
ATOM 2520 N N . LEU A 1 160 ? -13.118 19.117 -17.511 1.00 8.40 157 LEU A N 1
ATOM 2521 C CA . LEU A 1 160 ? -13.848 19.551 -18.701 1.00 8.43 157 LEU A CA 1
ATOM 2522 C C . LEU A 1 160 ? -14.707 20.772 -18.409 1.00 8.42 157 LEU A C 1
ATOM 2523 O O . LEU A 1 160 ? -14.722 21.751 -19.168 1.00 9.36 157 LEU A O 1
ATOM 2539 N N . HIS A 1 161 ? -15.463 20.721 -17.311 1.00 8.85 158 HIS A N 1
ATOM 2540 C CA . HIS A 1 161 ? -16.369 21.824 -17.016 1.00 9.05 158 HIS A CA 1
ATOM 2541 C C . HIS A 1 161 ? -15.612 23.116 -16.747 1.00 9.45 158 HIS A C 1
ATOM 2542 O O . HIS A 1 161 ? -16.115 24.207 -17.070 1.00 11.00 158 HIS A O 1
ATOM 2556 N N . SER A 1 162 ? -14.412 23.034 -16.187 1.00 10.45 159 SER A N 1
ATOM 2557 C CA . SER A 1 162 ? -13.622 24.237 -15.949 1.00 11.45 159 SER A CA 1
ATOM 2558 C C . SER A 1 162 ? -13.187 24.899 -17.246 1.00 11.13 159 SER A C 1
ATOM 2559 O O . SER A 1 162 ? -12.921 26.112 -17.245 1.00 13.31 159 SER A O 1
ATOM 2567 N N . LEU A 1 163 ? -13.123 24.142 -18.339 1.00 11.05 160 LEU A N 1
ATOM 2568 C CA . LEU A 1 163 ? -12.827 24.628 -19.680 1.00 11.51 160 LEU A CA 1
ATOM 2569 C C . LEU A 1 163 ? -14.078 25.055 -20.427 1.00 11.26 160 LEU A C 1
ATOM 2570 O O . LEU A 1 163 ? -14.006 25.348 -21.633 1.00 12.88 160 LEU A O 1
ATOM 2586 N N . ASP A 1 164 ? -15.221 25.073 -19.756 1.00 11.45 161 ASP A N 1
ATOM 2587 C CA . ASP A 1 164 ? -16.508 25.373 -20.352 1.00 12.18 161 ASP A CA 1
ATOM 2588 C C . ASP A 1 164 ? -16.958 24.302 -21.339 1.00 12.09 161 ASP A C 1
ATOM 2589 O O . ASP A 1 164 ? -17.728 24.590 -22.241 1.00 14.86 161 ASP A O 1
ATOM 2598 N N . LEU A 1 165 ? -16.527 23.063 -21.127 1.00 10.31 162 LEU A N 1
ATOM 2599 C CA . LEU A 1 165 ? -16.914 21.947 -21.979 1.00 10.30 162 LEU A CA 1
ATOM 2600 C C . LEU A 1 165 ? -17.960 21.098 -21.284 1.00 10.98 162 LEU A C 1
ATOM 2601 O O . LEU A 1 165 ? -17.793 20.737 -20.125 1.00 15.51 162 LEU A O 1
ATOM 2617 N N . ILE A 1 166 ? -19.005 20.716 -22.018 1.00 10.03 163 ILE A N 1
ATOM 2618 C CA . ILE A 1 166 ? -19.978 19.717 -21.560 1.00 10.67 163 ILE A CA 1
ATOM 2619 C C . ILE A 1 166 ? -19.755 18.460 -22.400 1.00 9.97 163 ILE A C 1
ATOM 2620 O O . ILE A 1 166 ? -19.552 18.556 -23.619 1.00 11.94 163 ILE A O 1
ATOM 2636 N N . TYR A 1 167 ? -19.779 17.291 -21.760 1.00 9.13 164 TYR A N 1
ATOM 2637 C CA . TYR A 1 167 ? -19.433 16.055 -22.449 1.00 9.01 164 TYR A CA 1
ATOM 2638 C C . TYR A 1 167 ? -20.635 15.445 -23.162 1.00 8.40 164 TYR A C 1
ATOM 2639 O O . TYR A 1 167 ? -20.536 15.079 -24.348 1.00 9.10 164 TYR A O 1
ATOM 2657 N N . ARG A 1 168 ? -21.745 15.242 -22.443 1.00 8.89 165 ARG A N 1
ATOM 2658 C CA . ARG A 1 168 ? -23.047 14.889 -23.030 1.00 9.71 165 ARG A CA 1
ATOM 2659 C C . ARG A 1 168 ? -23.151 13.487 -23.613 1.00 10.31 165 ARG A C 1
ATOM 2660 O O . ARG A 1 168 ? -24.121 13.205 -24.341 1.00 11.86 165 ARG A O 1
ATOM 2681 N N . ASP A 1 169 ? -22.212 12.598 -23.354 1.00 9.14 166 ASP A N 1
ATOM 2682 C CA . ASP A 1 169 ? -22.390 11.229 -23.825 1.00 10.40 166 ASP A CA 1
ATOM 2683 C C . ASP A 1 169 ? -21.868 10.222 -22.818 1.00 8.88 166 ASP A C 1
ATOM 2684 O O . ASP A 1 169 ? -21.384 9.152 -23.201 1.00 9.73 166 ASP A O 1
ATOM 2693 N N . LEU A 1 170 ? -22.011 10.498 -21.520 1.00 8.73 167 LEU A N 1
ATOM 2694 C CA . LEU A 1 170 ? -21.540 9.520 -20.538 1.00 8.14 167 LEU A CA 1
ATOM 2695 C C . LEU A 1 170 ? -22.438 8.294 -20.560 1.00 9.38 167 LEU A C 1
ATOM 2696 O O . LEU A 1 170 ? -23.646 8.409 -20.406 1.00 11.26 167 LEU A O 1
ATOM 2712 N N . LYS A 1 171 ? -21.827 7.130 -20.727 1.00 8.98 168 LYS A N 1
ATOM 2713 C CA . LYS A 1 171 ? -22.472 5.821 -20.740 1.00 9.63 168 LYS A CA 1
ATOM 2714 C C . LYS A 1 171 ? -21.358 4.781 -20.704 1.00 8.86 168 LYS A C 1
ATOM 2715 O O . LYS A 1 171 ? -20.243 5.083 -21.086 1.00 8.60 168 LYS A O 1
ATOM 2734 N N . PRO A 1 172 ? -21.648 3.544 -20.293 1.00 10.06 169 PRO A N 1
ATOM 2735 C CA . PRO A 1 172 ? -20.559 2.574 -20.101 1.00 10.29 169 PRO A CA 1
ATOM 2736 C C . PRO A 1 172 ? -19.828 2.222 -21.375 1.00 8.95 169 PRO A C 1
ATOM 2737 O O . PRO A 1 172 ? -18.654 1.844 -21.314 1.00 10.33 169 PRO A O 1
ATOM 2748 N N . GLU A 1 173 ? -20.479 2.323 -22.530 1.00 9.03 170 GLU A N 1
ATOM 2749 C CA . GLU A 1 173 ? -19.799 1.984 -23.785 1.00 9.46 170 GLU A CA 1
ATOM 2750 C C . GLU A 1 173 ? -18.698 2.967 -24.141 1.00 9.53 170 GLU A C 1
ATOM 2751 O O . GLU A 1 173 ? -17.826 2.636 -24.948 1.00 12.10 170 GLU A O 1
ATOM 2763 N N . ASN A 1 174 ? -18.726 4.175 -23.585 1.00 8.68 171 ASN A N 1
ATOM 2764 C CA . ASN A 1 174 ? -17.747 5.194 -23.924 1.00 9.74 171 ASN A CA 1
ATOM 2765 C C . ASN A 1 174 ? -16.559 5.234 -22.977 1.00 10.28 171 ASN A C 1
ATOM 2766 O O . ASN A 1 174 ? -15.698 6.110 -23.116 1.00 12.55 171 ASN A O 1
ATOM 2777 N N . LEU A 1 175 ? -16.497 4.333 -22.022 1.00 8.58 172 LEU A N 1
ATOM 2778 C CA . LEU A 1 175 ? -15.447 4.302 -21.032 1.00 8.61 172 LEU A CA 1
ATOM 2779 C C . LEU A 1 175 ? -14.626 3.055 -21.301 1.00 9.06 172 LEU A C 1
ATOM 2780 O O . LEU A 1 175 ? -15.097 1.948 -21.080 1.00 12.75 172 LEU A O 1
ATOM 2796 N N . LEU A 1 176 ? -13.438 3.224 -21.825 1.00 7.97 173 LEU A N 1
ATOM 2797 C CA . LEU A 1 176 ? -12.566 2.104 -22.126 1.00 8.77 173 LEU A CA 1
ATOM 2798 C C . LEU A 1 176 ? -11.656 1.843 -20.939 1.00 9.06 173 LEU A C 1
ATOM 2799 O O . LEU A 1 176 ? -11.275 2.760 -20.208 1.00 11.50 173 LEU A O 1
ATOM 2815 N N A ILE A 1 177 ? -11.300 0.573 -20.760 0.60 9.30 174 ILE A N 1
ATOM 2816 N N B ILE A 1 177 ? -11.301 0.577 -20.743 0.40 9.77 174 ILE A N 1
ATOM 2817 C CA A ILE A 1 177 ? -10.417 0.163 -19.678 0.60 9.45 174 ILE A CA 1
ATOM 2818 C CA B ILE A 1 177 ? -10.430 0.185 -19.639 0.40 10.26 174 ILE A CA 1
ATOM 2819 C C A ILE A 1 177 ? -9.029 -0.043 -20.253 0.60 10.02 174 ILE A C 1
ATOM 2820 C C B ILE A 1 177 ? -9.040 -0.084 -20.192 0.40 10.66 174 ILE A C 1
ATOM 2821 O O A ILE A 1 177 ? -8.847 -0.800 -21.219 0.60 10.65 174 ILE A O 1
ATOM 2822 O O B ILE A 1 177 ? -8.860 -0.938 -21.069 0.40 12.42 174 ILE A O 1
ATOM 2853 N N . ASP A 1 178 ? -8.059 0.643 -19.666 1.00 9.84 175 ASP A N 1
ATOM 2854 C CA . ASP A 1 178 ? -6.718 0.633 -20.195 1.00 10.66 175 ASP A CA 1
ATOM 2855 C C . ASP A 1 178 ? -5.853 -0.442 -19.554 1.00 10.65 175 ASP A C 1
ATOM 2856 O O . ASP A 1 178 ? -6.300 -1.260 -18.743 1.00 11.38 175 ASP A O 1
ATOM 2866 N N . GLN A 1 179 ? -4.583 -0.447 -19.960 1.00 12.32 176 GLN A N 1
ATOM 2867 C CA . GLN A 1 179 ? -3.667 -1.504 -19.595 1.00 13.89 176 GLN A CA 1
ATOM 2868 C C . GLN A 1 179 ? -3.375 -1.522 -18.100 1.00 15.15 176 GLN A C 1
ATOM 2869 O O . GLN A 1 179 ? -2.880 -2.525 -17.587 1.00 19.69 176 GLN A O 1
ATOM 2883 N N . GLN A 1 180 ? -3.655 -0.431 -17.399 1.00 13.15 177 GLN A N 1
ATOM 2884 C CA . GLN A 1 180 ? -3.508 -0.331 -15.956 1.00 14.09 177 GLN A CA 1
ATOM 2885 C C . GLN A 1 180 ? -4.834 -0.469 -15.219 1.00 12.13 177 GLN A C 1
ATOM 2886 O O . GLN A 1 180 ? -4.867 -0.331 -13.991 1.00 13.98 177 GLN A O 1
ATOM 2893 N N . GLY A 1 181 ? -5.925 -0.745 -15.935 1.00 10.61 178 GLY A N 1
ATOM 2894 C CA . GLY A 1 181 ? -7.229 -0.845 -15.317 1.00 10.81 178 GLY A CA 1
ATOM 2895 C C . GLY A 1 181 ? -7.934 0.482 -15.090 1.00 10.25 178 GLY A C 1
ATOM 2896 O O . GLY A 1 181 ? -9.001 0.498 -14.462 1.00 11.01 178 GLY A O 1
ATOM 2900 N N . TYR A 1 182 ? -7.392 1.591 -15.583 1.00 10.31 179 TYR A N 1
ATOM 2901 C CA . TYR A 1 182 ? -8.016 2.892 -15.460 1.00 10.44 179 TYR A CA 1
ATOM 2902 C C . TYR A 1 182 ? -8.910 3.177 -16.669 1.00 10.25 179 TYR A C 1
ATOM 2903 O O . TYR A 1 182 ? -8.779 2.576 -17.738 1.00 12.63 179 TYR A O 1
ATOM 2921 N N . ILE A 1 183 ? -9.789 4.123 -16.494 1.00 10.73 180 ILE A N 1
ATOM 2922 C CA . ILE A 1 183 ? -10.711 4.541 -17.532 1.00 11.48 180 ILE A CA 1
ATOM 2923 C C . ILE A 1 183 ? -10.057 5.515 -18.482 1.00 10.45 180 ILE A C 1
ATOM 2924 O O . ILE A 1 183 ? -9.303 6.413 -18.076 1.00 11.86 180 ILE A O 1
ATOM 2940 N N A GLN A 1 184 ? -10.423 5.375 -19.753 0.53 9.70 181 GLN A N 1
ATOM 2941 N N B GLN A 1 184 ? -10.429 5.416 -19.752 0.47 9.76 181 GLN A N 1
ATOM 2942 C CA A GLN A 1 184 ? -10.203 6.361 -20.803 0.53 10.76 181 GLN A CA 1
ATOM 2943 C CA B GLN A 1 184 ? -10.181 6.480 -20.716 0.47 9.74 181 GLN A CA 1
ATOM 2944 C C A GLN A 1 184 ? -11.569 6.676 -21.399 0.53 10.25 181 GLN A C 1
ATOM 2945 C C B GLN A 1 184 ? -11.456 6.728 -21.496 0.47 9.38 181 GLN A C 1
ATOM 2946 O O A GLN A 1 184 ? -12.271 5.766 -21.853 0.53 12.33 181 GLN A O 1
ATOM 2947 O O B GLN A 1 184 ? -11.966 5.828 -22.171 0.47 8.82 181 GLN A O 1
ATOM 2974 N N . VAL A 1 185 ? -11.952 7.954 -21.394 1.00 9.30 182 VAL A N 1
ATOM 2975 C CA . VAL A 1 185 ? -13.199 8.363 -22.024 1.00 9.97 182 VAL A CA 1
ATOM 2976 C C . VAL A 1 185 ? -12.952 8.558 -23.513 1.00 10.11 182 VAL A C 1
ATOM 2977 O O . VAL A 1 185 ? -12.008 9.241 -23.916 1.00 10.86 182 VAL A O 1
ATOM 2991 N N . THR A 1 186 ? -13.814 7.971 -24.322 1.00 11.05 183 THR A N 1
ATOM 2992 C CA . THR A 1 186 ? -13.770 8.069 -25.767 1.00 12.24 183 THR A CA 1
ATOM 2993 C C . THR A 1 186 ? -15.140 8.562 -26.247 1.00 12.37 183 THR A C 1
ATOM 2994 O O . THR A 1 186 ? -16.141 8.503 -25.534 1.00 15.48 183 THR A O 1
ATOM 3005 N N . ASP A 1 187 ? -15.148 9.061 -27.468 1.00 11.37 184 ASP A N 1
ATOM 3006 C CA . ASP A 1 187 ? -16.312 9.545 -28.180 1.00 11.30 184 ASP A CA 1
ATOM 3007 C C . ASP A 1 187 ? -16.715 10.917 -27.664 1.00 10.86 184 ASP A C 1
ATOM 3008 O O . ASP A 1 187 ? -17.499 11.062 -26.727 1.00 12.80 184 ASP A O 1
ATOM 3017 N N . PHE A 1 188 ? -16.160 11.937 -28.300 1.00 9.76 185 PHE A N 1
ATOM 3018 C CA . PHE A 1 188 ? -16.490 13.319 -28.027 1.00 9.09 185 PHE A CA 1
ATOM 3019 C C . PHE A 1 188 ? -17.485 13.885 -29.043 1.00 8.98 185 PHE A C 1
ATOM 3020 O O . PHE A 1 188 ? -17.593 15.097 -29.199 1.00 9.50 185 PHE A O 1
ATOM 3037 N N . GLY A 1 189 ? -18.263 13.011 -29.676 1.00 8.80 186 GLY A N 1
ATOM 3038 C CA . GLY A 1 189 ? -19.179 13.426 -30.714 1.00 9.90 186 GLY A CA 1
ATOM 3039 C C . GLY A 1 189 ? -20.245 14.405 -30.276 1.00 9.98 186 GLY A C 1
ATOM 3040 O O . GLY A 1 189 ? -20.784 15.125 -31.115 1.00 12.37 186 GLY A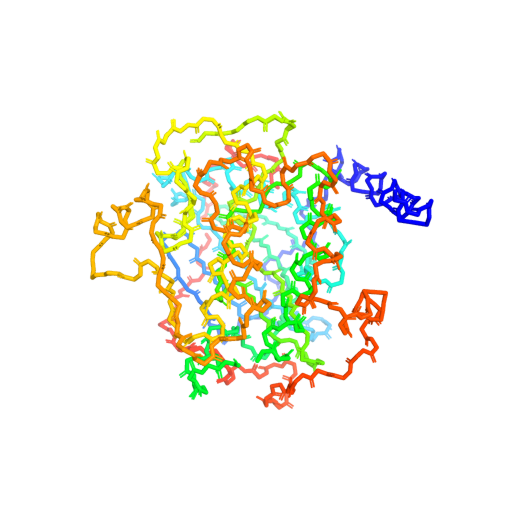 O 1
ATOM 3044 N N . PHE A 1 190 ? -20.618 14.407 -28.988 1.00 9.62 187 PHE A N 1
ATOM 3045 C CA . PHE A 1 190 ? -21.583 15.363 -28.467 1.00 9.68 187 PHE A CA 1
ATOM 3046 C C . PHE A 1 190 ? -20.955 16.411 -27.565 1.00 9.96 187 PHE A C 1
ATOM 3047 O O . PHE A 1 190 ? -21.678 17.259 -27.023 1.00 11.27 187 PHE A O 1
ATOM 3064 N N . ALA A 1 191 ? -19.646 16.414 -27.414 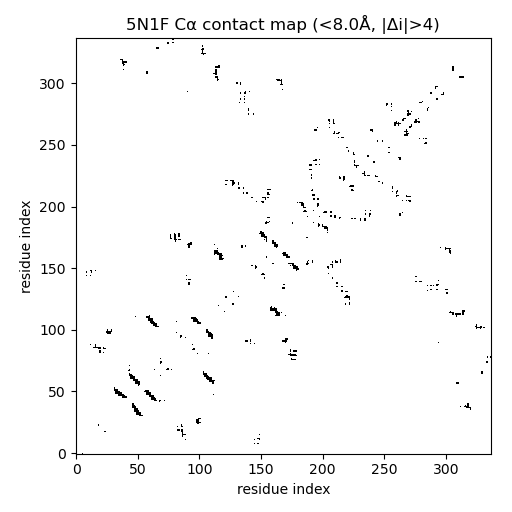1.00 9.47 188 ALA A N 1
ATOM 3065 C CA . ALA A 1 191 ? -19.017 17.381 -26.530 1.00 9.17 188 ALA A CA 1
ATOM 3066 C C . ALA A 1 191 ? -19.062 18.767 -27.158 1.00 9.71 188 ALA A C 1
ATOM 3067 O O . ALA A 1 191 ? -18.989 18.916 -28.375 1.00 10.38 188 ALA A O 1
ATOM 3074 N N . LYS A 1 192 ? -19.189 19.795 -26.318 1.00 10.34 189 LYS A N 1
ATOM 3075 C CA . LYS A 1 192 ? -19.363 21.141 -26.837 1.00 9.59 189 LYS A CA 1
ATOM 3076 C C . LYS A 1 192 ? -18.813 22.162 -25.851 1.00 10.40 189 LYS A C 1
ATOM 3077 O O . LYS A 1 192 ? -18.971 22.015 -24.641 1.00 10.76 189 LYS A O 1
ATOM 3096 N N . ARG A 1 193 ? -18.220 23.227 -26.380 1.00 10.44 190 ARG A N 1
ATOM 3097 C CA . ARG A 1 193 ? -17.827 24.349 -25.548 1.00 11.36 190 ARG A CA 1
ATOM 3098 C C . ARG A 1 193 ? -19.027 25.283 -25.416 1.00 13.52 190 ARG A C 1
ATOM 3099 O O . ARG A 1 193 ? -19.545 25.786 -26.420 1.00 14.62 190 ARG A O 1
ATOM 3120 N N . VAL A 1 194 ? -19.492 25.463 -24.179 1.00 14.00 191 VAL A N 1
ATOM 3121 C CA . VAL A 1 194 ? -20.764 26.106 -23.815 1.00 16.22 191 VAL A CA 1
ATOM 3122 C C . VAL A 1 194 ? -20.494 26.971 -22.595 1.00 16.25 191 VAL A C 1
ATOM 3123 O O . VAL A 1 194 ? -20.208 26.441 -21.520 1.00 19.88 191 VAL A O 1
ATOM 3136 N N A LYS A 1 195 ? -20.571 28.293 -22.738 0.48 17.21 192 LYS A N 1
ATOM 3137 N N B LYS A 1 195 ? -20.640 28.287 -22.753 0.52 16.02 192 LYS A N 1
ATOM 3138 C CA A LYS A 1 195 ? -20.342 29.139 -21.570 0.48 19.49 192 LYS A CA 1
ATOM 3139 C CA B LYS A 1 195 ? -20.789 29.209 -21.638 0.52 16.80 192 LYS A CA 1
ATOM 3140 C C A LYS A 1 195 ? -21.608 29.377 -20.763 0.48 19.67 192 LYS A C 1
ATOM 3141 C C B LYS A 1 195 ? -22.279 29.517 -21.523 0.52 16.73 192 LYS A C 1
ATOM 3142 O O A LYS A 1 195 ? -21.519 29.791 -19.604 0.48 22.35 192 LYS A O 1
ATOM 3143 O O B LYS A 1 195 ? -22.874 30.154 -22.405 0.52 19.45 192 LYS A O 1
ATOM 3180 N N A GLY A 1 196 ? -22.769 29.105 -21.343 0.48 17.41 193 GLY A N 1
ATOM 3181 N N B GLY A 1 196 ? -22.886 29.031 -20.457 0.52 18.35 193 GLY A N 1
ATOM 3182 C CA A GLY A 1 196 ? -24.032 29.152 -20.635 0.48 18.41 193 GLY A CA 1
ATOM 3183 C CA B GLY A 1 196 ? -24.304 29.231 -20.259 0.52 19.19 193 GLY A CA 1
ATOM 3184 C C A GLY A 1 196 ? -24.886 27.929 -20.899 0.48 18.31 193 GLY A C 1
ATOM 3185 C C B GLY A 1 196 ? -25.093 27.998 -20.633 0.52 17.95 193 GLY A C 1
ATOM 3186 O O A GLY A 1 196 ? -24.547 26.812 -20.497 0.48 22.47 193 GLY A O 1
ATOM 3187 O O B GLY A 1 196 ? -24.883 26.927 -20.059 0.52 22.49 193 GLY A O 1
ATOM 3194 N N . ARG A 1 197 ? -25.981 28.125 -21.615 1.00 17.49 194 ARG A N 1
ATOM 3195 C CA . ARG A 1 197 ? -26.910 27.064 -21.959 1.00 15.78 194 ARG A CA 1
ATOM 3196 C C . ARG A 1 197 ? -26.688 26.577 -23.389 1.00 13.62 194 ARG A C 1
ATOM 3197 O O . ARG A 1 197 ? -26.128 27.286 -24.227 1.00 14.86 194 ARG A O 1
ATOM 3219 N N . THR A 1 198 ? -27.180 25.370 -23.661 1.00 13.68 195 THR A N 1
ATOM 3220 C CA . THR A 1 198 ? -27.243 24.808 -25.000 1.00 12.68 195 THR A CA 1
ATOM 3221 C C . THR A 1 198 ? -28.540 24.008 -25.104 1.00 13.00 195 THR A C 1
ATOM 3222 O O . THR A 1 198 ? -29.183 23.719 -24.095 1.00 12.62 195 THR A O 1
ATOM 3233 N N . TRP A 1 199 ? -28.942 23.679 -26.332 1.00 13.30 196 TRP A N 1
ATOM 3234 C CA . TRP A 1 199 ? -30.284 23.158 -26.568 1.00 13.88 196 TRP A CA 1
ATOM 3235 C C . TRP A 1 199 ? -30.416 21.828 -27.337 1.00 14.58 196 TRP A C 1
ATOM 3236 O O . TRP A 1 199 ? -31.526 21.311 -27.438 1.00 16.34 196 TRP A O 1
ATOM 3274 N N . LEU A 1 201 ? -30.916 18.192 -28.631 1.00 14.10 198 LEU A N 1
ATOM 3275 C CA . LEU A 1 201 ? -31.312 16.888 -28.138 1.00 13.96 198 LEU A CA 1
ATOM 3276 C C . LEU A 1 201 ? -30.276 15.864 -28.573 1.00 14.09 198 LEU A C 1
ATOM 3277 O O . LEU A 1 201 ? -30.140 15.571 -29.752 1.00 17.14 198 LEU A O 1
ATOM 3293 N N . CYS A 1 202 ? -29.512 15.338 -27.628 1.00 12.80 199 CYS A N 1
ATOM 3294 C CA . CYS A 1 202 ? -28.529 14.307 -27.917 1.00 12.90 199 CYS A CA 1
ATOM 3295 C C . CYS A 1 202 ? -28.224 13.566 -26.620 1.00 13.05 199 CYS A C 1
ATOM 3296 O O . CYS A 1 202 ? -28.478 14.068 -25.513 1.00 13.83 199 CYS A O 1
ATOM 3304 N N A GLY A 1 203 ? -27.791 12.301 -26.786 0.58 14.84 200 GLY A N 1
ATOM 3305 N N B GLY A 1 203 ? -27.527 12.452 -26.776 0.42 15.33 200 GLY A N 1
ATOM 3306 C CA A GLY A 1 203 ? -27.489 11.375 -25.699 0.58 15.79 200 GLY A CA 1
ATOM 3307 C CA B GLY A 1 203 ? -27.204 11.585 -25.670 0.42 15.98 200 GLY A CA 1
ATOM 3308 C C A GLY A 1 203 ? -28.295 10.084 -25.721 0.58 13.72 200 GLY A C 1
ATOM 3309 C C B GLY A 1 203 ? -27.801 10.235 -25.969 0.42 15.14 200 GLY A C 1
ATOM 3310 O O A GLY A 1 203 ? -29.384 10.038 -26.298 0.58 13.60 200 GLY A O 1
ATOM 3311 O O B GLY A 1 203 ? -28.028 9.919 -27.137 0.42 16.07 200 GLY A O 1
ATOM 3318 N N A THR A 1 204 ? -27.785 9.009 -25.087 0.67 13.54 201 THR A N 1
ATOM 3319 N N B THR A 1 204 ? -28.085 9.453 -24.930 0.33 13.12 201 THR A N 1
ATOM 3320 C CA A THR A 1 204 ? -28.582 7.795 -25.103 0.67 13.19 201 THR A CA 1
ATOM 3321 C CA B THR A 1 204 ? -28.581 8.095 -25.036 0.33 13.76 201 THR A CA 1
ATOM 3322 C C A THR A 1 204 ? -29.739 7.933 -24.11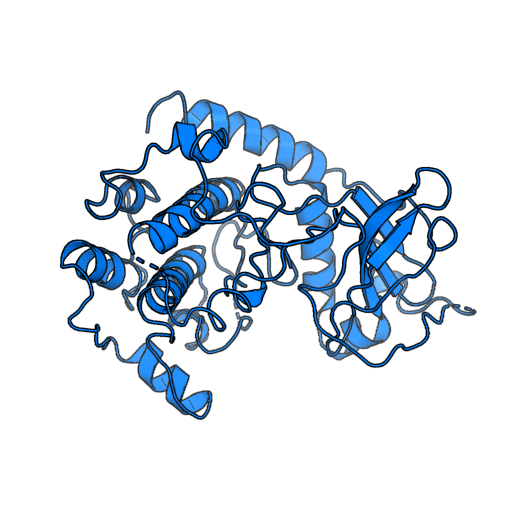5 0.67 11.13 201 THR A C 1
ATOM 3323 C C B THR A 1 204 ? -29.750 7.972 -24.064 0.33 12.44 201 THR A C 1
ATOM 3324 O O A THR A 1 204 ? -29.587 8.547 -23.052 0.67 11.11 201 THR A O 1
ATOM 3325 O O B THR A 1 204 ? -29.629 8.429 -22.914 0.33 10.78 201 THR A O 1
ATOM 3346 N N . PRO A 1 205 ? -30.902 7.390 -24.461 1.00 12.92 202 PRO A N 1
ATOM 3347 C CA . PRO A 1 205 ? -32.107 7.572 -23.622 1.00 12.84 202 PRO A CA 1
ATOM 3348 C C . PRO A 1 205 ? -31.945 7.342 -22.132 1.00 10.99 202 PRO A C 1
ATOM 3349 O O . PRO A 1 205 ? -32.426 8.153 -21.341 1.00 11.89 202 PRO A O 1
ATOM 3360 N N A GLU A 1 206 ? -31.329 6.238 -21.719 0.62 10.26 203 GLU A N 1
ATOM 3361 N N B GLU A 1 206 ? -31.299 6.246 -21.742 0.38 11.26 203 GLU A N 1
ATOM 3362 C CA A GLU A 1 206 ? -31.277 5.934 -20.295 0.62 9.51 203 GLU A CA 1
ATOM 3363 C CA B GLU A 1 206 ? -31.199 5.877 -20.340 0.38 11.34 203 GLU A CA 1
ATOM 3364 C C A GLU A 1 206 ? -30.502 6.974 -19.502 0.62 9.03 203 GLU A C 1
ATOM 3365 C C B GLU A 1 206 ? -30.441 6.905 -19.513 0.38 10.18 203 GLU A C 1
ATOM 3366 O O A GLU A 1 206 ? -30.685 7.054 -18.287 0.62 9.06 203 GLU A O 1
ATOM 3367 O O B GLU A 1 206 ? -30.594 6.927 -18.289 0.38 9.63 203 GLU A O 1
ATOM 3390 N N . TYR A 1 207 ? -29.638 7.750 -20.151 1.00 8.76 204 TYR A N 1
ATOM 3391 C CA . TYR A 1 207 ? -28.740 8.669 -19.490 1.00 8.64 204 TYR A CA 1
ATOM 3392 C C . TYR A 1 207 ? -29.174 10.125 -19.582 1.00 9.15 204 TYR A C 1
ATOM 3393 O O . TYR A 1 207 ? -28.499 10.985 -19.001 1.00 9.91 204 TYR A O 1
ATOM 3412 N N . LEU A 1 208 ? -30.278 10.427 -20.285 1.00 9.56 205 LEU A N 1
ATOM 3413 C CA . LEU A 1 208 ? -30.683 11.819 -20.484 1.00 9.63 205 LEU A CA 1
ATOM 3414 C C . LEU A 1 208 ? -31.245 12.429 -19.207 1.00 9.57 205 LEU A C 1
ATOM 3415 O O . LEU A 1 208 ? -32.128 11.862 -18.566 1.00 9.41 205 LEU A O 1
ATOM 3431 N N . ALA A 1 209 ? -30.801 13.645 -18.892 1.00 9.62 206 ALA A N 1
ATOM 3432 C CA . ALA A 1 209 ? -31.373 14.401 -17.786 1.00 9.59 206 ALA A CA 1
ATOM 3433 C C . ALA A 1 209 ? -32.774 14.873 -18.146 1.00 9.17 206 ALA A C 1
ATOM 3434 O O . ALA A 1 209 ? -33.097 15.092 -19.327 1.00 9.99 206 ALA A O 1
ATOM 3441 N N . PRO A 1 210 ? -33.611 15.114 -17.137 1.00 9.44 207 PRO A N 1
ATOM 3442 C CA . PRO A 1 210 ? -34.971 15.586 -17.420 1.00 10.37 207 PRO A CA 1
ATOM 3443 C C . PRO A 1 210 ? -34.999 16.827 -18.284 1.00 9.45 207 PRO A C 1
ATOM 3444 O O . PRO A 1 210 ? -35.884 16.943 -19.141 1.00 10.30 207 PRO A O 1
ATOM 3455 N N . GLU A 1 211 ? -34.098 17.788 -18.044 1.00 9.64 208 GLU A N 1
ATOM 3456 C CA . GLU A 1 211 ? -34.164 19.043 -18.774 1.00 10.08 208 GLU A CA 1
ATOM 3457 C C . GLU A 1 211 ? -33.844 18.866 -20.248 1.00 10.85 208 GLU A C 1
ATOM 3458 O O . GLU A 1 211 ? -34.307 19.668 -21.067 1.00 12.61 208 GLU A O 1
ATOM 3470 N N . ILE A 1 212 ? -33.083 17.826 -20.616 1.00 10.40 209 ILE A N 1
ATOM 3471 C CA . ILE A 1 212 ? -32.900 17.502 -22.034 1.00 10.60 209 ILE A CA 1
ATOM 3472 C C . ILE A 1 212 ? -34.201 16.970 -22.620 1.00 11.30 209 ILE A C 1
ATOM 3473 O O . ILE A 1 212 ? -34.648 17.406 -23.692 1.00 12.74 209 ILE A O 1
ATOM 3489 N N . ILE A 1 213 ? -34.825 16.021 -21.931 1.00 11.54 210 ILE A N 1
ATOM 3490 C CA . ILE A 1 213 ? -36.082 15.436 -22.374 1.00 12.28 210 ILE A CA 1
ATOM 3491 C C . ILE A 1 213 ? -37.136 16.512 -22.567 1.00 13.85 210 ILE A C 1
ATOM 3492 O O . ILE A 1 213 ? -37.929 16.457 -23.515 1.00 15.53 210 ILE A O 1
ATOM 3508 N N . LEU A 1 214 ? -37.182 17.491 -21.666 1.00 12.70 211 LEU A N 1
ATOM 3509 C CA . LEU A 1 214 ? -38.170 18.567 -21.693 1.00 13.62 211 LEU A CA 1
ATOM 3510 C C . LEU A 1 214 ? -37.775 19.741 -22.587 1.00 15.07 211 LEU A C 1
ATOM 3511 O O . LEU A 1 214 ? -38.475 20.757 -22.598 1.00 16.27 211 LEU A O 1
ATOM 3527 N N A SER A 1 215 ? -36.704 19.632 -23.369 0.69 15.40 212 SER A N 1
ATOM 3528 N N B SER A 1 215 ? -36.687 19.615 -23.345 0.31 15.64 212 SER A N 1
ATOM 3529 C CA A SER A 1 215 ? -36.375 20.630 -24.396 0.69 16.18 212 SER A CA 1
ATOM 3530 C CA B SER A 1 215 ? -36.334 20.589 -24.379 0.31 15.81 212 SER A CA 1
ATOM 3531 C C A SER A 1 215 ? -35.991 21.983 -23.815 0.69 16.15 212 SER A C 1
ATOM 3532 C C B SER A 1 215 ? -36.066 21.970 -23.781 0.31 15.87 212 SER A C 1
ATOM 3533 O O A SER A 1 215 ? -36.239 23.017 -24.439 0.69 18.24 212 SER A O 1
ATOM 3534 O O B SER A 1 215 ? -36.473 22.994 -24.333 0.31 17.42 212 SER A O 1
ATOM 3549 N N . LYS A 1 216 ? -35.372 21.999 -22.646 1.00 14.97 213 LYS A N 1
ATOM 3550 C CA . LYS A 1 216 ? -34.935 23.228 -22.020 1.00 15.30 213 LYS A CA 1
ATOM 3551 C C . LYS A 1 216 ? -33.545 23.603 -22.507 1.00 15.92 213 LYS A C 1
ATOM 3552 O O . LYS A 1 216 ? -32.808 22.798 -23.097 1.00 16.25 213 LYS A O 1
ATOM 3572 N N . GLY A 1 217 ? -33.174 24.844 -22.216 1.00 16.72 214 GLY A N 1
ATOM 3573 C CA . GLY A 1 217 ? -31.790 25.250 -22.306 1.00 17.91 214 GLY A CA 1
ATOM 3574 C C . GLY A 1 217 ? -31.041 24.707 -21.112 1.00 18.37 214 GLY A C 1
ATOM 3575 O O . GLY A 1 217 ? -31.321 25.052 -19.968 1.00 24.30 214 GLY A O 1
ATOM 3579 N N . TYR A 1 218 ? -30.113 23.816 -21.349 1.00 14.56 215 TYR A N 1
ATOM 3580 C CA . TYR A 1 218 ? -29.482 23.086 -20.265 1.00 13.90 215 TYR A CA 1
ATOM 3581 C C . TYR A 1 218 ? -27.984 23.380 -20.212 1.00 13.34 215 TYR A C 1
ATOM 3582 O O . TYR A 1 218 ? -27.410 23.999 -21.109 1.00 15.96 215 TYR A O 1
ATOM 3600 N N A ASN A 1 219 ? -27.349 22.946 -19.128 0.55 12.68 216 ASN A N 1
ATOM 3601 N N B ASN A 1 219 ? -27.348 22.935 -19.135 0.45 13.02 216 ASN A N 1
ATOM 3602 C CA A ASN A 1 219 ? -25.956 23.277 -18.853 0.55 13.01 216 ASN A CA 1
ATOM 3603 C CA B ASN A 1 219 ? -25.956 23.270 -18.869 0.45 13.24 216 ASN A CA 1
ATOM 3604 C C A ASN A 1 219 ? -25.218 22.021 -18.391 0.55 11.21 216 ASN A C 1
ATOM 3605 C C B ASN A 1 219 ? -25.232 22.021 -18.365 0.45 11.77 216 ASN A C 1
ATOM 3606 O O A ASN A 1 219 ? -25.685 20.889 -18.566 0.55 11.83 216 ASN A O 1
ATOM 3607 O O B ASN A 1 219 ? -25.717 20.891 -18.499 0.45 11.82 216 ASN A O 1
ATOM 3628 N N . LYS A 1 220 ? -24.049 22.229 -17.776 1.00 12.60 217 LYS A N 1
ATOM 3629 C CA . LYS A 1 220 ? -23.195 21.125 -17.342 1.00 12.64 217 LYS A CA 1
ATOM 3630 C C . LYS A 1 220 ? -23.852 20.212 -16.316 1.00 10.68 217 LYS A C 1
ATOM 3631 O O . LYS A 1 220 ? -23.367 19.089 -16.098 1.00 11.10 217 LYS A O 1
ATOM 3651 N N . ALA A 1 221 ? -24.949 20.644 -15.695 1.00 9.75 218 ALA A N 1
ATOM 3652 C CA . ALA A 1 221 ? -25.646 19.777 -14.755 1.00 9.88 218 ALA A CA 1
ATOM 3653 C C . ALA A 1 221 ? -26.094 18.478 -15.386 1.00 9.10 218 ALA A C 1
ATOM 3654 O O . ALA A 1 221 ? -26.295 17.494 -14.658 1.00 9.12 218 ALA A O 1
ATOM 3661 N N . VAL A 1 222 ? -26.254 18.437 -16.712 1.00 8.71 219 VAL A N 1
ATOM 3662 C CA . VAL A 1 222 ? -26.667 17.183 -17.357 1.00 8.51 219 VAL A CA 1
ATOM 3663 C C . VAL A 1 222 ? -25.593 16.119 -17.225 1.00 8.22 219 VAL A C 1
ATOM 3664 O O . VAL A 1 222 ? -25.903 14.921 -17.198 1.00 8.44 219 VAL A O 1
ATOM 3677 N N . ASP A 1 223 ? -24.324 16.521 -17.192 1.00 7.75 220 ASP A N 1
ATOM 3678 C CA . ASP A 1 223 ? -23.241 15.551 -17.027 1.00 7.81 220 ASP A CA 1
ATOM 3679 C C . ASP A 1 223 ? -23.285 14.948 -15.619 1.00 7.54 220 ASP A C 1
ATOM 3680 O O . ASP A 1 223 ? -23.013 13.759 -15.446 1.00 7.79 220 ASP A O 1
ATOM 3689 N N . TRP A 1 224 ? -23.593 15.762 -14.604 1.00 7.83 221 TRP A N 1
ATOM 3690 C CA . TRP A 1 224 ? -23.692 15.251 -13.244 1.00 7.01 221 TRP A CA 1
ATOM 3691 C C . TRP A 1 224 ? -24.872 14.301 -13.090 1.00 7.44 221 TRP A C 1
ATOM 3692 O O . TRP A 1 224 ? -24.759 13.286 -12.388 1.00 7.82 221 TRP A O 1
ATOM 3713 N N . TRP A 1 225 ? -26.015 14.608 -13.715 1.00 7.23 222 TRP A N 1
ATOM 3714 C CA . TRP A 1 225 ? -27.116 13.650 -13.753 1.00 7.22 222 TRP A CA 1
ATOM 3715 C C . TRP A 1 225 ? -26.636 12.322 -14.347 1.00 6.96 222 TRP A C 1
ATOM 3716 O O . TRP A 1 225 ? -26.883 11.244 -13.799 1.00 7.28 222 TRP A O 1
ATOM 3737 N N . ALA A 1 226 ? -25.979 12.391 -15.507 1.00 6.99 223 ALA A N 1
ATOM 3738 C CA . ALA A 1 226 ? -25.508 11.184 -16.164 1.00 6.92 223 ALA A CA 1
ATOM 3739 C C . ALA A 1 226 ? -24.548 10.401 -15.277 1.00 6.94 223 ALA A C 1
ATOM 3740 O O . ALA A 1 226 ? -24.547 9.169 -15.305 1.00 7.10 223 ALA A O 1
ATOM 3747 N N . LEU A 1 227 ? -23.716 11.091 -14.497 1.00 6.90 224 LEU A N 1
ATOM 3748 C CA . LEU A 1 227 ? -22.863 10.386 -13.539 1.00 7.22 224 LEU A CA 1
ATOM 3749 C C . LEU A 1 227 ? -23.706 9.602 -12.536 1.00 6.60 224 LEU A C 1
ATOM 3750 O O . LEU A 1 227 ? -23.347 8.481 -12.166 1.00 7.07 224 LEU A O 1
ATOM 3766 N N . GLY A 1 228 ? -24.798 10.179 -12.049 1.00 6.58 225 GLY A N 1
ATOM 3767 C CA . GLY A 1 228 ? -25.680 9.427 -11.186 1.00 7.14 225 GLY A CA 1
ATOM 3768 C C . GLY A 1 228 ? -26.205 8.170 -11.842 1.00 6.85 225 GLY A C 1
ATOM 3769 O O . GLY A 1 228 ? -26.242 7.104 -11.226 1.00 7.35 225 GLY A O 1
ATOM 3773 N N . VAL A 1 229 ? -26.589 8.279 -13.118 1.00 6.70 226 VAL A N 1
ATOM 3774 C CA . VAL A 1 229 ? -27.072 7.105 -13.842 1.00 6.76 226 VAL A CA 1
ATOM 3775 C C . VAL A 1 229 ? -25.962 6.062 -13.928 1.00 6.36 226 VAL A C 1
ATOM 3776 O O . VAL A 1 229 ? -26.186 4.865 -13.706 1.00 7.30 226 VAL A O 1
ATOM 3789 N N . LEU A 1 230 ? -24.747 6.512 -14.284 1.00 6.31 227 LEU A N 1
ATOM 3790 C CA . LEU A 1 230 ? -23.608 5.611 -14.435 1.00 6.41 227 LEU A CA 1
ATOM 3791 C C . LEU A 1 230 ? -23.293 4.880 -13.138 1.00 6.50 227 LEU A C 1
ATOM 3792 O O . LEU A 1 230 ? -23.044 3.668 -13.131 1.00 6.85 227 LEU A O 1
ATOM 3808 N N . ILE A 1 231 ? -23.236 5.625 -12.036 1.00 6.61 228 ILE A N 1
ATOM 3809 C CA . ILE A 1 231 ? -22.915 5.011 -10.750 1.00 7.30 228 ILE A CA 1
ATOM 3810 C C . ILE A 1 231 ? -23.976 3.985 -10.379 1.00 6.95 228 ILE A C 1
ATOM 3811 O O . ILE A 1 231 ? -23.662 2.853 -9.963 1.00 7.28 228 ILE A O 1
ATOM 3827 N N . TYR A 1 232 ? -25.248 4.350 -10.533 1.00 6.91 229 TYR A N 1
ATOM 3828 C CA . TYR A 1 232 ? -26.324 3.398 -10.287 1.00 7.21 229 TYR A CA 1
ATOM 3829 C C . TYR A 1 232 ? -26.139 2.135 -11.130 1.00 7.43 229 TYR A C 1
ATOM 3830 O O . TYR A 1 232 ? -26.206 1.013 -10.619 1.00 8.12 229 TYR A O 1
ATOM 3848 N N . GLU A 1 233 ? -25.915 2.306 -12.428 1.00 7.56 230 GLU A N 1
ATOM 3849 C CA . GLU A 1 233 ? -25.810 1.154 -13.323 1.00 7.77 230 GLU A CA 1
ATOM 3850 C C . GLU A 1 233 ? -24.599 0.294 -12.969 1.00 8.06 230 GLU A C 1
ATOM 3851 O O . GLU A 1 233 ? -24.685 -0.935 -12.961 1.00 8.55 230 GLU A O 1
ATOM 3863 N N . MET A 1 234 ? -23.458 0.912 -12.660 1.00 7.20 231 MET A N 1
ATOM 3864 C CA . MET A 1 234 ? -22.291 0.133 -12.236 1.00 7.73 231 MET A CA 1
ATOM 3865 C C . MET A 1 234 ? -22.582 -0.684 -10.989 1.00 7.92 231 MET A C 1
ATOM 3866 O O . MET A 1 234 ? -22.153 -1.839 -10.888 1.00 9.21 231 MET A O 1
ATOM 3880 N N . ALA A 1 235 ? -23.256 -0.090 -10.012 1.00 7.40 232 ALA A N 1
ATOM 3881 C CA . ALA A 1 235 ? -23.449 -0.757 -8.730 1.00 8.20 232 ALA A CA 1
ATOM 3882 C C . ALA A 1 235 ? -24.621 -1.730 -8.725 1.00 8.06 232 ALA A C 1
ATOM 3883 O O . ALA A 1 235 ? -24.620 -2.677 -7.919 1.00 8.62 232 ALA A O 1
ATOM 3890 N N . ALA A 1 236 ? -25.624 -1.521 -9.572 1.00 7.87 233 ALA A N 1
ATOM 3891 C CA . ALA A 1 236 ? -26.789 -2.394 -9.636 1.00 8.40 233 ALA A CA 1
ATOM 3892 C C . ALA A 1 236 ? -26.714 -3.425 -10.748 1.00 8.94 233 ALA A C 1
ATOM 3893 O O . ALA A 1 236 ? -27.283 -4.516 -10.605 1.00 9.74 233 ALA A O 1
ATOM 3900 N N . GLY A 1 237 ? -26.073 -3.081 -11.862 1.00 8.48 234 GLY A N 1
ATOM 3901 C CA . GLY A 1 237 ? -26.014 -3.905 -13.053 1.00 9.64 234 GLY A CA 1
ATOM 3902 C C . GLY A 1 237 ? -27.027 -3.523 -14.114 1.00 10.04 234 GLY A C 1
ATOM 3903 O O . GLY A 1 237 ? -27.013 -4.109 -15.201 1.00 12.57 234 GLY A O 1
ATOM 3907 N N . TYR A 1 238 ? -27.863 -2.532 -13.850 1.00 10.06 235 TYR A N 1
ATOM 3908 C CA . TYR A 1 238 ? -28.895 -2.064 -14.755 1.00 10.91 235 TYR A CA 1
ATOM 3909 C C . TYR A 1 238 ? -29.138 -0.608 -14.415 1.00 9.99 235 TYR A C 1
ATOM 3910 O O . TYR A 1 238 ? -28.866 -0.175 -13.285 1.00 9.70 235 TYR A O 1
ATOM 3928 N N . PRO A 1 239 ? -29.661 0.172 -15.349 1.00 11.58 236 PRO A N 1
ATOM 3929 C CA . PRO A 1 239 ? -29.822 1.600 -15.087 1.00 11.81 236 PRO A CA 1
ATOM 3930 C C . PRO A 1 239 ? -31.102 1.886 -14.320 1.00 10.74 236 PRO A C 1
ATOM 3931 O O . PRO A 1 239 ? -32.045 1.074 -14.307 1.00 12.42 236 PRO A O 1
ATOM 3942 N N . PRO A 1 240 ? -31.181 3.063 -13.696 1.00 10.59 237 PRO A N 1
ATOM 3943 C CA . PRO A 1 240 ? -32.278 3.349 -12.767 1.00 10.39 237 PRO A CA 1
ATOM 3944 C C . PRO A 1 240 ? -33.616 3.558 -13.425 1.00 12.19 237 PRO A C 1
ATOM 3945 O O . PRO A 1 240 ? -34.641 3.353 -12.768 1.00 14.35 237 PRO A O 1
ATOM 3956 N N . PHE A 1 241 ? -33.651 3.992 -14.677 1.00 11.37 238 PHE A N 1
ATOM 3957 C CA . PHE A 1 241 ? -34.919 4.317 -15.318 1.00 12.97 238 PHE A CA 1
ATOM 3958 C C . PHE A 1 241 ? -35.292 3.325 -16.387 1.00 17.00 238 PHE A C 1
ATOM 3959 O O . PHE A 1 241 ? -36.081 3.637 -17.280 1.00 17.28 238 PHE A O 1
ATOM 3976 N N . PHE A 1 242 ? -34.819 2.096 -16.228 1.00 17.36 239 PHE A N 1
ATOM 3977 C CA . PHE A 1 242 ? -34.968 1.079 -17.255 1.00 17.86 239 PHE A CA 1
ATOM 3978 C C . PHE A 1 242 ? -36.431 0.861 -17.624 1.00 19.38 239 PHE A C 1
ATOM 3979 O O . PHE A 1 242 ? -37.296 0.723 -16.753 1.00 22.13 239 PHE A O 1
ATOM 3996 N N . ALA A 1 243 ? -36.707 0.841 -18.925 1.00 19.40 240 ALA A N 1
ATOM 3997 C CA . ALA A 1 243 ? -37.977 0.391 -19.461 1.00 22.67 240 ALA A CA 1
ATOM 3998 C C . ALA A 1 243 ? -37.729 -0.116 -20.874 1.00 22.49 240 ALA A C 1
ATOM 3999 O O . ALA A 1 243 ? -36.645 0.070 -21.440 1.00 24.20 240 ALA A O 1
ATOM 4006 N N . ASP A 1 244 ? -38.757 -0.742 -21.449 1.00 26.32 241 ASP A N 1
ATOM 4007 C CA . ASP A 1 244 ? -38.616 -1.415 -22.737 1.00 28.30 241 ASP A CA 1
ATOM 4008 C C . ASP A 1 244 ? -38.511 -0.459 -23.926 1.00 30.97 241 ASP A C 1
ATOM 4009 O O . ASP A 1 244 ? -37.833 -0.788 -24.906 1.00 32.26 241 ASP A O 1
ATOM 4018 N N . GLN A 1 245 ? -39.182 0.694 -23.888 1.00 32.02 242 GLN A N 1
ATOM 4019 C CA . GLN A 1 245 ? -39.185 1.653 -24.990 1.00 33.51 242 GLN A CA 1
ATOM 4020 C C . GLN A 1 245 ? -38.793 3.042 -24.498 1.00 30.91 242 GLN A C 1
ATOM 4021 O O . GLN A 1 245 ? -39.078 3.396 -23.348 1.00 29.03 242 GLN A O 1
ATOM 4035 N N . PRO A 1 246 ? -38.168 3.872 -25.356 1.00 30.65 243 PRO A N 1
ATOM 4036 C CA . PRO A 1 246 ? -37.725 5.207 -24.898 1.00 29.52 243 PRO A CA 1
ATOM 4037 C C . PRO A 1 246 ? -38.803 6.052 -24.238 1.00 26.19 243 PRO A C 1
ATOM 4038 O O . PRO A 1 246 ? -38.518 6.691 -23.223 1.00 24.78 243 PRO A O 1
ATOM 4049 N N . ILE A 1 247 ? -40.023 6.096 -24.771 1.00 27.69 244 ILE A N 1
ATOM 4050 C CA . ILE A 1 247 ? -41.040 6.960 -24.173 1.00 27.58 244 ILE A CA 1
ATOM 4051 C C . ILE A 1 247 ? -41.264 6.583 -22.711 1.00 24.64 244 ILE A C 1
ATOM 4052 O O . ILE A 1 247 ? -41.436 7.454 -21.843 1.00 23.64 244 ILE A O 1
ATOM 4056 N N . GLN A 1 248 ? -41.231 5.282 -22.412 1.00 24.82 245 GLN A N 1
ATOM 4057 C CA . GLN A 1 248 ? -41.425 4.830 -21.040 1.00 22.77 245 GLN A CA 1
ATOM 4058 C C . GLN A 1 248 ? -40.216 5.160 -20.182 1.00 18.63 245 GLN A C 1
ATOM 4059 O O . GLN A 1 248 ? -40.369 5.481 -18.997 1.00 20.28 245 GLN A O 1
ATOM 4066 N N . ILE A 1 249 ? -39.016 5.113 -20.763 1.00 17.21 246 ILE A N 1
ATOM 4067 C CA . ILE A 1 249 ? -37.827 5.563 -20.044 1.00 15.35 246 ILE A CA 1
ATOM 4068 C C . ILE A 1 249 ? -37.976 7.034 -19.671 1.00 14.97 246 ILE A C 1
ATOM 4069 O O . ILE A 1 249 ? -37.703 7.443 -18.536 1.00 14.84 246 ILE A O 1
ATOM 4085 N N . TYR A 1 250 ? -38.381 7.853 -20.638 1.00 15.57 247 TYR A N 1
ATOM 4086 C CA . TYR A 1 250 ? -38.462 9.290 -20.397 1.00 15.98 247 TYR A CA 1
ATOM 4087 C C . TYR A 1 250 ? -39.488 9.621 -19.328 1.00 16.46 247 TYR A C 1
ATOM 4088 O O . TYR A 1 250 ? -39.259 10.510 -18.499 1.00 16.27 247 TYR A O 1
ATOM 4106 N N . GLU A 1 251 ? -40.611 8.908 -19.309 1.00 17.36 248 GLU A N 1
ATOM 4107 C CA . GLU A 1 251 ? -41.597 9.139 -18.261 1.00 18.44 248 GLU A CA 1
ATOM 4108 C C . GLU A 1 251 ? -41.007 8.850 -16.889 1.00 18.06 248 GLU A C 1
ATOM 4109 O O . GLU A 1 251 ? -41.251 9.591 -15.930 1.00 18.70 248 GLU A O 1
ATOM 4121 N N . LYS A 1 252 ? -40.211 7.785 -16.777 1.00 16.24 249 LYS A N 1
ATOM 4122 C CA . LYS A 1 252 ? -39.588 7.472 -15.497 1.00 16.44 249 LYS A CA 1
ATOM 4123 C C . LYS A 1 252 ? -38.572 8.533 -15.106 1.00 13.74 249 LYS A C 1
ATOM 4124 O O . LYS A 1 252 ? -38.532 8.957 -13.949 1.00 14.62 249 LYS A O 1
ATOM 4143 N N . ILE A 1 253 ? -37.757 8.981 -16.061 1.00 12.98 250 ILE A N 1
ATOM 4144 C CA . ILE A 1 253 ? -36.742 9.994 -15.777 1.00 12.15 250 ILE A CA 1
ATOM 4145 C C . ILE A 1 253 ? -37.378 11.251 -15.204 1.00 13.28 250 ILE A C 1
ATOM 4146 O O . ILE A 1 253 ? -36.899 11.810 -14.215 1.00 14.17 250 ILE A O 1
ATOM 4162 N N . VAL A 1 254 ? -38.415 11.762 -15.861 1.00 14.29 251 VAL A N 1
ATOM 4163 C CA . VAL A 1 254 ? -38.977 13.037 -15.435 1.00 15.61 251 VAL A CA 1
ATOM 4164 C C . VAL A 1 254 ? -39.770 12.925 -14.142 1.00 15.99 251 VAL A C 1
ATOM 4165 O O . VAL A 1 254 ? -40.037 13.943 -13.521 1.00 18.26 251 VAL A O 1
ATOM 4178 N N . SER A 1 255 ? -40.108 11.707 -13.696 1.00 17.50 252 SER A N 1
ATOM 4179 C CA . SER A 1 255 ? -41.037 11.506 -12.576 1.00 19.19 252 SER A CA 1
ATOM 4180 C C . SER A 1 255 ? -40.504 11.945 -11.205 1.00 23.39 252 SER A C 1
ATOM 4181 O O . SER A 1 255 ? -41.298 12.271 -10.308 1.00 25.74 252 SER A O 1
ATOM 4189 N N . GLY A 1 256 ? -39.202 11.924 -10.997 1.00 25.34 253 GLY A N 1
ATOM 4190 C CA . GLY A 1 256 ? -38.656 12.215 -9.687 1.00 26.84 253 GLY A CA 1
ATOM 4191 C C . GLY A 1 256 ? -38.620 11.035 -8.739 1.00 27.11 253 GLY A C 1
ATOM 4192 O O . GLY A 1 256 ? -38.364 11.236 -7.541 1.00 28.83 253 GLY A O 1
ATOM 4196 N N . LYS A 1 257 ? -38.848 9.811 -9.240 1.00 26.93 254 LYS A N 1
ATOM 4197 C CA . LYS A 1 257 ? -38.857 8.583 -8.448 1.00 25.65 254 LYS A CA 1
ATOM 4198 C C . LYS A 1 257 ? -37.744 7.658 -8.921 1.00 26.23 254 LYS A C 1
ATOM 4199 O O . LYS A 1 257 ? -37.570 7.455 -10.125 1.00 28.76 254 LYS A O 1
ATOM 4203 N N . VAL A 1 258 ? -36.982 7.111 -7.980 1.00 22.90 255 VAL A N 1
ATOM 4204 C CA . VAL A 1 258 ? -35.976 6.092 -8.256 1.00 22.38 255 VAL A CA 1
ATOM 4205 C C . VAL A 1 258 ? -36.054 5.069 -7.138 1.00 21.36 255 VAL A C 1
ATOM 4206 O O . VAL A 1 258 ? -36.316 5.421 -5.987 1.00 25.78 255 VAL A O 1
ATOM 4219 N N . ARG A 1 259 ? -35.858 3.803 -7.480 1.00 20.02 256 ARG A N 1
ATOM 4220 C CA . ARG A 1 259 ? -35.854 2.720 -6.512 1.00 20.53 256 ARG A CA 1
ATOM 4221 C C . ARG A 1 259 ? -34.446 2.168 -6.443 1.00 16.03 256 ARG A C 1
ATOM 4222 O O . ARG A 1 259 ? -33.822 1.936 -7.480 1.00 20.46 256 ARG A O 1
ATOM 4229 N N . PHE A 1 260 ? -33.948 1.979 -5.244 1.00 11.33 257 PHE A N 1
ATOM 4230 C CA . PHE A 1 260 ? -32.603 1.489 -5.043 1.00 10.69 257 PHE A CA 1
ATOM 4231 C C . PHE A 1 260 ? -32.626 0.035 -4.571 1.00 11.31 257 PHE A C 1
ATOM 4232 O O . PHE A 1 260 ? -33.416 -0.311 -3.688 1.00 12.76 257 PHE A O 1
ATOM 4249 N N . PRO A 1 261 ? -31.726 -0.810 -5.077 1.00 11.13 258 PRO A N 1
ATOM 4250 C CA . PRO A 1 261 ? -31.581 -2.156 -4.505 1.00 11.75 258 PRO A CA 1
ATOM 4251 C C . PRO A 1 261 ? -31.249 -2.073 -3.024 1.00 10.94 258 PRO A C 1
ATOM 4252 O O . PRO A 1 261 ? -30.503 -1.193 -2.585 1.00 10.64 258 PRO A O 1
ATOM 4263 N N . SER A 1 262 ? -31.743 -3.051 -2.266 1.00 12.01 259 SER A N 1
ATOM 4264 C CA . SER A 1 262 ? -31.434 -3.084 -0.839 1.00 13.25 259 SER A CA 1
ATOM 4265 C C . SER A 1 262 ? -29.945 -3.252 -0.565 1.00 11.34 259 SER A C 1
ATOM 4266 O O . SER A 1 262 ? -29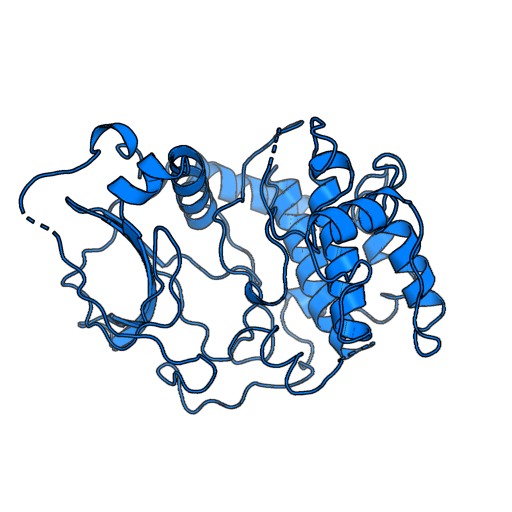.473 -2.820 0.487 1.00 12.00 259 SER A O 1
ATOM 4274 N N . HIS A 1 263 ? -29.181 -3.820 -1.494 1.00 10.26 260 HIS A N 1
ATOM 4275 C CA . HIS A 1 263 ? -27.768 -3.989 -1.239 1.00 10.13 260 HIS A CA 1
ATOM 4276 C C . HIS A 1 263 ? -26.997 -2.681 -1.321 1.00 8.74 260 HIS A C 1
ATOM 4277 O O . HIS A 1 263 ? -25.850 -2.653 -0.879 1.00 9.78 260 HIS A O 1
ATOM 4291 N N . PHE A 1 264 ? -27.564 -1.618 -1.890 1.00 8.01 261 PHE A N 1
ATOM 4292 C CA . PHE A 1 264 ? -26.873 -0.331 -1.904 1.00 8.17 261 PHE A CA 1
ATOM 4293 C C . PHE A 1 264 ? -26.653 0.168 -0.475 1.00 8.12 261 PHE A C 1
ATOM 4294 O O . PHE A 1 264 ? -27.552 0.108 0.367 1.00 9.11 261 PHE A O 1
ATOM 4311 N N . SER A 1 265 ? -25.472 0.715 -0.217 1.00 7.98 262 SER A N 1
ATOM 4312 C CA . SER A 1 265 ? -25.220 1.377 1.052 1.00 8.37 262 SER A CA 1
ATOM 4313 C C . SER A 1 265 ? -26.067 2.642 1.184 1.00 7.92 262 SER A C 1
ATOM 4314 O O . SER A 1 265 ? -26.505 3.252 0.197 1.00 8.40 262 SER A O 1
ATOM 4322 N N . SER A 1 266 ? -26.293 3.060 2.426 1.00 7.96 263 SER A N 1
ATOM 4323 C CA . SER A 1 266 ? -26.973 4.325 2.648 1.00 8.36 263 SER A CA 1
ATOM 4324 C C . SER A 1 266 ? -26.231 5.500 2.028 1.00 8.15 263 SER A C 1
ATOM 4325 O O . SER A 1 266 ? -26.863 6.401 1.461 1.00 8.61 263 SER A O 1
ATOM 4333 N N . ASP A 1 267 ? -24.902 5.504 2.107 1.00 8.21 264 ASP A N 1
ATOM 4334 C CA . ASP A 1 267 ? -24.116 6.576 1.513 1.00 8.84 264 ASP A CA 1
ATOM 4335 C C . ASP A 1 267 ? -24.325 6.628 0.008 1.00 8.80 264 ASP A C 1
ATOM 4336 O O . ASP A 1 267 ? -24.411 7.711 -0.573 1.00 8.70 264 ASP A O 1
ATOM 4345 N N . LEU A 1 268 ? -24.347 5.474 -0.650 1.00 8.17 265 LEU A N 1
ATOM 4346 C CA . LEU A 1 268 ? -24.563 5.441 -2.090 1.00 7.80 265 LEU A CA 1
ATOM 4347 C C . LEU A 1 268 ? -25.933 5.997 -2.432 1.00 7.50 265 LEU A C 1
ATOM 4348 O O . LEU A 1 268 ? -26.085 6.814 -3.353 1.00 8.02 265 LEU A O 1
ATOM 4364 N N . LYS A 1 269 ? -26.973 5.548 -1.717 1.00 7.98 266 LYS A N 1
ATOM 4365 C CA . LYS A 1 269 ? -28.310 6.059 -1.988 1.00 8.44 266 LYS A CA 1
ATOM 4366 C C . LYS A 1 269 ? -28.358 7.571 -1.823 1.00 8.29 266 LYS A C 1
ATOM 4367 O O . LYS A 1 269 ? -28.961 8.272 -2.647 1.00 8.41 266 LYS A O 1
ATOM 4386 N N . ASP A 1 270 ? -27.731 8.100 -0.772 1.00 8.83 267 ASP A N 1
ATOM 4387 C CA . ASP A 1 270 ? -27.766 9.532 -0.552 1.00 8.67 267 ASP A CA 1
ATOM 4388 C C . ASP A 1 270 ? -27.088 10.285 -1.690 1.00 8.83 267 ASP A C 1
ATOM 4389 O O . ASP A 1 270 ? -27.626 11.286 -2.189 1.00 9.40 267 ASP A O 1
ATOM 4398 N N . LEU A 1 271 ? -25.905 9.831 -2.116 1.00 8.19 268 LEU A N 1
ATOM 4399 C CA . LEU A 1 271 ? -25.233 10.490 -3.236 1.00 7.89 268 LEU A CA 1
ATOM 4400 C C . LEU A 1 271 ? -26.120 10.459 -4.470 1.00 8.06 268 LEU A C 1
ATOM 4401 O O . LEU A 1 271 ? -26.261 11.465 -5.176 1.00 8.24 268 LEU A O 1
ATOM 4417 N N . LEU A 1 272 ? -26.708 9.299 -4.764 1.00 7.69 269 LEU A N 1
ATOM 4418 C CA . LEU A 1 272 ? -27.511 9.158 -5.966 1.00 7.26 269 LEU A CA 1
ATOM 4419 C C . LEU A 1 272 ? -28.769 10.008 -5.940 1.00 7.85 269 LEU A C 1
ATOM 4420 O O . LEU A 1 272 ? -29.168 10.543 -6.981 1.00 8.28 269 LEU A O 1
ATOM 4436 N N . ARG A 1 273 ? -29.402 10.190 -4.785 1.00 8.43 270 ARG A N 1
ATOM 4437 C CA . ARG A 1 273 ? -30.553 11.077 -4.735 1.00 9.16 270 ARG A CA 1
ATOM 4438 C C . ARG A 1 273 ? -30.164 12.506 -5.077 1.00 8.95 270 ARG A C 1
ATOM 4439 O O . ARG A 1 273 ? -30.976 13.262 -5.623 1.00 10.25 270 ARG A O 1
ATOM 4460 N N . ASN A 1 274 ? -28.944 12.900 -4.744 1.00 8.51 271 ASN A N 1
ATOM 4461 C CA . ASN A 1 274 ? -28.476 14.256 -5.016 1.00 8.69 271 ASN A CA 1
ATOM 4462 C C . ASN A 1 274 ? -27.949 14.452 -6.444 1.00 8.61 271 ASN A C 1
ATOM 4463 O O . ASN A 1 274 ? -28.019 15.573 -6.961 1.00 10.41 271 ASN A O 1
ATOM 4474 N N . LEU A 1 275 ? -27.465 13.391 -7.101 1.00 7.97 272 LEU A N 1
ATOM 4475 C CA . LEU A 1 275 ? -27.098 13.459 -8.526 1.00 7.93 272 LEU A CA 1
ATOM 4476 C C . LEU A 1 275 ? -28.321 13.296 -9.423 1.00 7.74 272 LEU A C 1
ATOM 4477 O O . LEU A 1 275 ? -28.429 13.971 -10.450 1.00 8.59 272 LEU A O 1
ATOM 4493 N N . LEU A 1 276 ? -29.213 12.368 -9.076 1.00 8.69 273 LEU A N 1
ATOM 4494 C CA . LEU A 1 276 ? -30.458 12.123 -9.795 1.00 8.65 273 LEU A CA 1
ATOM 4495 C C . LEU A 1 276 ? -31.574 13.016 -9.289 1.00 9.26 273 LEU A C 1
ATOM 4496 O O . LEU A 1 276 ? -32.720 12.625 -9.133 1.00 12.60 273 LEU A O 1
ATOM 4512 N N . GLN A 1 277 ? -31.230 14.261 -9.050 1.00 10.45 274 GLN A N 1
ATOM 4513 C CA . GLN A 1 277 ? -32.160 15.290 -8.627 1.00 10.16 274 GLN A CA 1
ATOM 4514 C C . GLN A 1 277 ? -32.792 15.915 -9.870 1.00 9.36 274 GLN A C 1
ATOM 4515 O O . GLN A 1 277 ? -32.095 16.514 -10.693 1.00 9.35 274 GLN A O 1
ATOM 4529 N N A VAL A 1 278 ? -34.112 15.793 -9.995 0.42 9.63 275 VAL A N 1
ATOM 4530 N N B VAL A 1 278 ? -34.103 15.755 -10.008 0.58 10.39 275 VAL A N 1
ATOM 4531 C CA A VAL A 1 278 ? -34.775 16.279 -11.201 0.42 9.87 275 VAL A CA 1
ATOM 4532 C CA B VAL A 1 278 ? -34.791 16.280 -11.181 0.58 10.68 275 VAL A CA 1
ATOM 4533 C C A VAL A 1 278 ? -34.784 17.799 -11.269 0.42 9.72 275 VAL A C 1
ATOM 4534 C C B VAL A 1 278 ? -34.636 17.789 -11.266 0.58 11.08 275 VAL A C 1
ATOM 4535 O O A VAL A 1 278 ? -34.880 18.366 -12.360 0.42 11.02 275 VAL A O 1
ATOM 4536 O O B VAL A 1 278 ? -34.445 18.336 -12.355 0.58 12.98 275 VAL A O 1
ATOM 4561 N N . ASP A 1 279 ? -34.706 18.487 -10.138 1.00 9.89 276 ASP A N 1
ATOM 4562 C CA . ASP A 1 279 ? -34.606 19.944 -10.131 1.00 10.95 276 ASP A CA 1
ATOM 4563 C C . ASP A 1 279 ? -33.135 20.287 -10.303 1.00 10.41 276 ASP A C 1
ATOM 4564 O O . ASP A 1 279 ? -32.331 20.079 -9.392 1.00 10.41 276 ASP A O 1
ATOM 4574 N N . LEU A 1 280 ? -32.755 20.750 -11.495 1.00 10.55 277 LEU A N 1
ATOM 4575 C CA . LEU A 1 280 ? -31.350 20.959 -11.796 1.00 10.57 277 LEU A CA 1
ATOM 4576 C C . LEU A 1 280 ? -30.734 22.002 -10.872 1.00 9.97 277 LEU A C 1
ATOM 4577 O O . LEU A 1 280 ? -29.505 21.997 -10.689 1.00 10.86 277 LEU A O 1
ATOM 4593 N N . THR A 1 281 ? -31.550 22.898 -10.295 1.00 11.06 278 THR A N 1
ATOM 4594 C CA . THR A 1 281 ? -31.011 23.923 -9.411 1.00 11.50 278 THR A CA 1
ATOM 4595 C C . THR A 1 281 ? -30.665 23.368 -8.036 1.00 11.06 278 THR A C 1
ATOM 4596 O O . THR A 1 281 ? -30.054 24.082 -7.231 1.00 13.74 278 THR A O 1
ATOM 4607 N N . LYS A 1 282 ? -31.017 22.111 -7.759 1.00 10.68 279 LYS A N 1
ATOM 4608 C CA . LYS A 1 282 ? -30.709 21.437 -6.505 1.00 11.24 279 LYS A CA 1
ATOM 4609 C C . LYS A 1 282 ? -29.755 20.269 -6.689 1.00 10.92 279 LYS A C 1
ATOM 4610 O O . LYS A 1 282 ? -29.481 19.559 -5.722 1.00 12.48 279 LYS A O 1
ATOM 4629 N N . ARG A 1 283 ? -29.239 20.051 -7.889 1.00 9.30 280 ARG A N 1
ATOM 4630 C CA . ARG A 1 283 ? -28.466 18.858 -8.205 1.00 8.86 280 ARG A CA 1
ATOM 4631 C C . ARG A 1 283 ? -27.006 19.041 -7.831 1.00 8.94 280 ARG A C 1
ATOM 4632 O O . ARG A 1 283 ? -26.394 20.058 -8.163 1.00 9.98 280 ARG A O 1
ATOM 4653 N N . PHE A 1 284 ? -26.437 18.034 -7.184 1.00 9.13 281 PHE A N 1
ATOM 4654 C CA . PHE A 1 284 ? -25.015 18.061 -6.900 1.00 9.19 281 PHE A CA 1
ATOM 4655 C C . PHE A 1 284 ? -24.211 18.231 -8.178 1.00 10.16 281 PHE A C 1
ATOM 4656 O O . PHE A 1 284 ? -24.494 17.619 -9.216 1.00 10.06 281 PHE A O 1
ATOM 4673 N N . GLY A 1 285 ? -23.151 19.025 -8.061 1.00 10.55 282 GLY A N 1
ATOM 4674 C CA . GLY A 1 285 ? -22.346 19.435 -9.174 1.00 11.87 282 GLY A CA 1
ATOM 4675 C C . GLY A 1 285 ? -22.802 20.753 -9.756 1.00 13.84 282 GLY A C 1
ATOM 4676 O O . GLY A 1 285 ? -22.051 21.381 -10.505 1.00 17.12 282 GLY A O 1
ATOM 4680 N N . ASN A 1 286 ? -24.006 21.212 -9.399 1.00 13.13 283 ASN A N 1
ATOM 4681 C CA . ASN A 1 286 ? -24.567 22.446 -9.932 1.00 14.21 283 ASN A CA 1
ATOM 4682 C C . ASN A 1 286 ? -24.911 23.436 -8.827 1.00 15.56 283 ASN A C 1
ATOM 4683 O O . ASN A 1 286 ? -25.633 24.393 -9.082 1.00 17.20 283 ASN A O 1
ATOM 4694 N N . LEU A 1 287 ? -24.399 23.243 -7.614 1.00 16.54 284 LEU A N 1
ATOM 4695 C CA . LEU A 1 287 ? -24.654 24.135 -6.496 1.00 17.22 284 LEU A CA 1
ATOM 4696 C C . LEU A 1 287 ? -23.462 25.062 -6.288 1.00 17.13 284 LEU A C 1
ATOM 4697 O O . LEU A 1 287 ? -22.460 24.997 -7.001 1.00 17.23 284 LEU A O 1
ATOM 4713 N N . LYS A 1 288 ? -23.571 25.932 -5.277 1.00 18.80 285 LYS A N 1
ATOM 4714 C CA . LYS A 1 288 ? -22.523 26.918 -5.029 1.00 19.97 285 LYS A CA 1
ATOM 4715 C C . LYS A 1 288 ? -21.158 26.276 -4.795 1.00 19.10 285 LYS A C 1
ATOM 4716 O O . LYS A 1 288 ? -20.134 26.832 -5.202 1.00 21.58 285 LYS A O 1
ATOM 4723 N N . ASN A 1 289 ? -21.111 25.114 -4.139 1.00 17.71 286 ASN A N 1
ATOM 4724 C CA . ASN A 1 289 ? -19.852 24.417 -3.878 1.00 18.76 286 ASN A CA 1
ATOM 4725 C C . ASN A 1 289 ? -19.383 23.568 -5.059 1.00 16.61 286 ASN A C 1
ATOM 4726 O O . ASN A 1 289 ? -18.338 22.915 -4.965 1.00 18.53 286 ASN A O 1
ATOM 4737 N N . GLY A 1 290 ? -20.137 23.546 -6.151 1.00 16.13 287 GLY A N 1
ATOM 4738 C CA . GLY A 1 290 ? -19.705 22.856 -7.353 1.00 16.05 287 GLY A CA 1
ATOM 4739 C C . GLY A 1 290 ? -19.342 21.401 -7.119 1.00 14.47 287 GLY A C 1
ATOM 4740 O O . GLY A 1 290 ? -20.046 20.646 -6.426 1.00 13.51 287 GLY A O 1
ATOM 4744 N N . VAL A 1 291 ? -18.200 21.002 -7.669 1.00 13.61 288 VAL A N 1
ATOM 4745 C CA . VAL A 1 291 ? -17.811 19.599 -7.618 1.00 12.11 288 VAL A CA 1
ATOM 4746 C C . VAL A 1 291 ? -17.472 19.158 -6.204 1.00 11.23 288 VAL A C 1
ATOM 4747 O O . VAL A 1 291 ? -17.496 17.956 -5.923 1.00 10.36 288 VAL A O 1
ATOM 4760 N N . ASN A 1 292 ? -17.182 20.086 -5.295 1.00 11.83 289 ASN A N 1
ATOM 4761 C CA . ASN A 1 292 ? -16.790 19.683 -3.958 1.00 13.02 289 ASN A CA 1
ATOM 4762 C C . ASN A 1 292 ? -17.926 19.053 -3.169 1.00 11.58 289 ASN A C 1
ATOM 4763 O O . ASN A 1 292 ? -17.656 18.264 -2.261 1.00 12.59 289 ASN A O 1
ATOM 4774 N N . ASP A 1 293 ? -19.186 19.314 -3.521 1.00 11.60 290 ASP A N 1
ATOM 4775 C CA . ASP A 1 293 ? -20.267 18.595 -2.853 1.00 11.39 290 ASP A CA 1
ATOM 4776 C C . ASP A 1 293 ? -20.193 17.106 -3.149 1.00 11.00 290 ASP A C 1
ATOM 4777 O O . ASP A 1 293 ? -20.599 16.283 -2.314 1.00 12.54 290 ASP A O 1
ATOM 4786 N N . ILE A 1 294 ? -19.694 16.747 -4.325 1.00 10.29 291 ILE A N 1
ATOM 4787 C CA . ILE A 1 294 ? -19.495 15.348 -4.697 1.00 9.60 291 ILE A CA 1
ATOM 4788 C C . ILE A 1 294 ? -18.214 14.806 -4.066 1.00 9.32 291 ILE A C 1
ATOM 4789 O O . ILE A 1 294 ? -18.222 13.757 -3.409 1.00 9.74 291 ILE A O 1
ATOM 4805 N N . LYS A 1 295 ? -17.094 15.533 -4.233 1.00 9.84 292 LYS A N 1
ATOM 4806 C CA . LYS A 1 295 ? -15.812 15.021 -3.762 1.00 10.76 292 LYS A CA 1
ATOM 4807 C C . LYS A 1 295 ? -15.793 14.815 -2.259 1.00 10.72 292 LYS A C 1
ATOM 4808 O O . LYS A 1 295 ? -15.115 13.911 -1.771 1.00 11.60 292 LYS A O 1
ATOM 4827 N N . ASN A 1 296 ? -16.539 15.627 -1.512 1.00 10.62 293 ASN A N 1
ATOM 4828 C CA . ASN A 1 296 ? -16.590 15.579 -0.057 1.00 11.42 293 ASN A CA 1
ATOM 4829 C C . ASN A 1 296 ? -17.729 14.729 0.474 1.00 10.52 293 ASN A C 1
ATOM 4830 O O . ASN A 1 296 ? -17.885 14.616 1.685 1.00 12.59 293 ASN A O 1
ATOM 4841 N N . HIS A 1 297 ? -18.508 14.094 -0.393 1.00 10.02 294 HIS A N 1
ATOM 4842 C CA . HIS A 1 297 ? -19.585 13.248 0.079 1.00 9.86 294 HIS A CA 1
ATOM 4843 C C . HIS A 1 297 ? -19.030 11.997 0.763 1.00 9.75 294 HIS A C 1
ATOM 4844 O O . HIS A 1 297 ? -17.989 11.462 0.375 1.00 9.63 294 HIS A O 1
ATOM 4858 N N A LYS A 1 298 ? -19.752 11.526 1.786 0.67 9.88 295 LYS A N 1
ATOM 4859 N N B LYS A 1 298 ? -19.775 11.490 1.755 0.33 11.00 295 LYS A N 1
ATOM 4860 C CA A LYS A 1 298 ? -19.331 10.335 2.517 0.67 9.71 295 LYS A CA 1
ATOM 4861 C CA B LYS A 1 298 ? -19.306 10.331 2.515 0.33 11.32 295 LYS A CA 1
ATOM 4862 C C A LYS A 1 298 ? -19.062 9.128 1.617 0.67 9.42 295 LYS A C 1
ATOM 4863 C C B LYS A 1 298 ? -19.095 9.094 1.643 0.33 9.49 295 LYS A C 1
ATOM 4864 O O A LYS A 1 298 ? -18.162 8.335 1.922 0.67 10.16 295 LYS A O 1
ATOM 4865 O O B LYS A 1 298 ? -18.269 8.245 1.994 0.33 9.57 295 LYS A O 1
ATOM 4902 N N . TRP A 1 299 ? -19.802 8.957 0.515 1.00 8.59 296 TRP A N 1
ATOM 4903 C CA . TRP A 1 299 ? -19.533 7.797 -0.336 1.00 8.36 296 TRP A CA 1
ATOM 4904 C C . TRP A 1 299 ? -18.110 7.823 -0.881 1.00 8.41 296 TRP A C 1
ATOM 4905 O O . TRP A 1 299 ? -17.546 6.755 -1.158 1.00 8.70 296 TRP A O 1
ATOM 4927 N N . PHE A 1 300 ? -17.508 9.008 -1.013 1.00 8.34 297 PHE A N 1
ATOM 4928 C CA . PHE A 1 300 ? -16.141 9.148 -1.481 1.00 8.91 297 PHE A CA 1
ATOM 4929 C C . PHE A 1 300 ? -15.130 9.322 -0.347 1.00 9.04 297 PHE A C 1
ATOM 4930 O O . PHE A 1 300 ? -13.979 9.679 -0.619 1.00 9.57 297 PHE A O 1
ATOM 4947 N N . ALA A 1 301 ? -15.509 9.033 0.908 1.00 8.86 298 ALA A N 1
ATOM 4948 C CA . ALA A 1 301 ? -14.594 9.327 2.005 1.00 9.76 298 ALA A CA 1
ATOM 4949 C C . ALA A 1 301 ? -13.271 8.570 1.899 1.00 9.78 298 ALA A C 1
ATOM 4950 O O . ALA A 1 301 ? -12.250 9.063 2.381 1.00 11.04 298 ALA A O 1
ATOM 4957 N N . THR A 1 302 ? -13.268 7.373 1.316 1.00 9.39 299 THR A N 1
ATOM 4958 C CA . THR A 1 302 ? -12.052 6.586 1.191 1.00 10.45 299 THR A CA 1
ATOM 4959 C C . THR A 1 302 ? -11.237 6.949 -0.039 1.00 10.74 299 THR A C 1
ATOM 4960 O O . THR A 1 302 ? -10.163 6.385 -0.228 1.00 12.74 299 THR A O 1
ATOM 4971 N N . THR A 1 303 ? -11.704 7.876 -0.868 1.00 9.92 300 THR A N 1
ATOM 4972 C CA . THR A 1 303 ? -11.022 8.198 -2.117 1.00 10.16 300 THR A CA 1
ATOM 4973 C C . THR A 1 303 ? -9.945 9.254 -1.887 1.00 10.99 300 THR A C 1
ATOM 4974 O O . THR A 1 303 ? -10.217 10.330 -1.348 1.00 13.70 300 THR A O 1
ATOM 4985 N N . ASP A 1 304 ? -8.742 8.937 -2.312 1.00 12.69 301 ASP A N 1
ATOM 4986 C CA . ASP A 1 304 ? -7.618 9.865 -2.315 1.00 14.41 301 ASP A CA 1
ATOM 4987 C C . ASP A 1 304 ? -7.584 10.457 -3.719 1.00 13.12 301 ASP A C 1
ATOM 4988 O O . ASP A 1 304 ? -7.076 9.838 -4.656 1.00 13.54 301 ASP A O 1
ATOM 4997 N N . TRP A 1 305 ? -8.153 11.657 -3.868 1.00 13.24 302 TRP A N 1
ATOM 4998 C CA . TRP A 1 305 ? -8.335 12.235 -5.194 1.00 12.01 302 TRP A CA 1
ATOM 4999 C C . TRP A 1 305 ? -7.009 12.429 -5.919 1.00 13.04 302 TRP A C 1
ATOM 5000 O O . TRP A 1 305 ? -6.918 12.205 -7.134 1.00 13.71 302 TRP A O 1
ATOM 5021 N N . ILE A 1 306 ? -5.985 12.896 -5.210 1.00 13.81 303 ILE A N 1
ATOM 5022 C CA . ILE A 1 306 ? -4.690 13.092 -5.856 1.00 15.23 303 ILE A CA 1
ATOM 5023 C C . ILE A 1 306 ? -4.102 11.765 -6.323 1.00 14.34 303 ILE A C 1
ATOM 5024 O O . ILE A 1 306 ? -3.520 11.675 -7.413 1.00 15.05 303 ILE A O 1
ATOM 5040 N N . ALA A 1 307 ? -4.196 10.727 -5.493 1.00 13.74 304 ALA A N 1
ATOM 5041 C CA . ALA A 1 307 ? -3.638 9.442 -5.871 1.00 14.69 304 ALA A CA 1
ATOM 5042 C C . ALA A 1 307 ? -4.349 8.875 -7.093 1.00 15.03 304 ALA A C 1
ATOM 5043 O O . ALA A 1 307 ? -3.721 8.211 -7.920 1.00 15.55 304 ALA A O 1
ATOM 5050 N N . ILE A 1 308 ? -5.667 9.083 -7.204 1.00 13.56 305 ILE A N 1
ATOM 5051 C CA . ILE A 1 308 ? -6.389 8.650 -8.409 1.00 12.87 305 ILE A CA 1
ATOM 5052 C C . ILE A 1 308 ? -5.845 9.394 -9.630 1.00 13.94 305 ILE A C 1
ATOM 5053 O O . ILE A 1 308 ? -5.537 8.800 -10.675 1.00 13.75 305 ILE A O 1
ATOM 5069 N N . TYR A 1 309 ? -5.753 10.721 -9.527 1.00 12.94 306 TYR A N 1
ATOM 5070 C CA . TYR A 1 309 ? -5.244 11.533 -10.634 1.00 13.47 306 TYR A CA 1
ATOM 5071 C C . TYR A 1 309 ? -3.860 11.082 -11.069 1.00 14.47 306 TYR A C 1
ATOM 5072 O O . TYR A 1 309 ? -3.565 11.049 -12.267 1.00 14.95 306 TYR A O 1
ATOM 5090 N N . GLN A 1 310 ? -2.992 10.762 -10.108 1.00 14.20 307 GLN A N 1
ATOM 5091 C CA . GLN A 1 310 ? -1.631 10.330 -10.390 1.00 16.87 307 GLN A CA 1
ATOM 5092 C C . GLN A 1 310 ? -1.545 8.862 -10.773 1.00 17.28 307 GLN A C 1
ATOM 5093 O O . GLN A 1 310 ? -0.441 8.381 -11.034 1.00 19.18 307 GLN A O 1
ATOM 5107 N N . ARG A 1 311 ? -2.673 8.153 -10.801 1.00 16.58 308 ARG A N 1
ATOM 5108 C CA . ARG A 1 311 ? -2.723 6.744 -11.190 1.00 18.76 308 ARG A CA 1
ATOM 5109 C C . ARG A 1 311 ? -1.864 5.876 -10.277 1.00 19.58 308 ARG A C 1
ATOM 5110 O O . ARG A 1 311 ? -1.184 4.953 -10.719 1.00 22.32 308 ARG A O 1
ATOM 5131 N N . LYS A 1 312 ? -1.899 6.176 -8.984 1.00 18.68 309 LYS A N 1
ATOM 5132 C CA . LYS A 1 312 ? -1.142 5.431 -7.992 1.00 20.43 309 LYS A CA 1
ATOM 5133 C C . LYS A 1 312 ? -1.985 4.409 -7.242 1.00 21.40 309 LYS A C 1
ATOM 5134 O O . LYS A 1 312 ? -1.428 3.596 -6.498 1.00 25.68 309 LYS A O 1
ATOM 5153 N N . VAL A 1 313 ? -3.295 4.424 -7.416 1.00 18.99 310 VAL A N 1
ATOM 5154 C CA . VAL A 1 313 ? -4.175 3.440 -6.794 1.00 17.92 310 VAL A CA 1
ATOM 5155 C C . VAL A 1 313 ? -4.173 2.170 -7.641 1.00 18.82 310 VAL A C 1
ATOM 5156 O O . VAL A 1 313 ? -4.247 2.219 -8.873 1.00 18.94 310 VAL A O 1
ATOM 5169 N N . GLU A 1 314 ? -4.076 1.012 -7.003 1.00 20.53 311 GLU A N 1
ATOM 5170 C CA . GLU A 1 314 ? -4.179 -0.230 -7.758 1.00 21.03 311 GLU A CA 1
ATOM 5171 C C . GLU A 1 314 ? -5.616 -0.420 -8.222 1.00 18.22 311 GLU A C 1
ATOM 5172 O O . GLU A 1 314 ? -6.559 -0.306 -7.431 1.00 19.25 311 GLU A O 1
ATOM 5184 N N . ALA A 1 315 ? -5.778 -0.736 -9.495 1.00 17.36 312 ALA A N 1
ATOM 5185 C CA . ALA A 1 315 ? -7.106 -0.835 -10.060 1.00 15.76 312 ALA A CA 1
ATOM 5186 C C . ALA A 1 315 ? -7.833 -2.111 -9.623 1.00 14.41 312 ALA A C 1
ATOM 5187 O O . ALA A 1 315 ? -7.211 -3.107 -9.258 1.00 16.93 312 ALA A O 1
ATOM 5194 N N . PRO A 1 316 ? -9.174 -2.096 -9.737 1.00 15.78 313 PRO A N 1
ATOM 5195 C CA . PRO A 1 316 ? -9.984 -3.276 -9.423 1.00 16.59 313 PRO A CA 1
ATOM 5196 C C . PRO A 1 316 ? -9.654 -4.492 -10.243 1.00 15.59 313 PRO A C 1
ATOM 5197 O O . PRO A 1 316 ? -9.742 -5.602 -9.718 1.00 19.14 313 PRO A O 1
ATOM 5208 N N . PHE A 1 317 ? -9.379 -4.330 -11.539 1.00 14.68 314 PHE A N 1
ATOM 5209 C CA . PHE A 1 317 ? -8.863 -5.425 -12.358 1.00 16.05 314 PHE A CA 1
ATOM 5210 C C . PHE A 1 317 ? -8.151 -4.844 -13.561 1.00 15.09 314 PHE A C 1
ATOM 5211 O O . PHE A 1 317 ? -8.391 -3.697 -13.972 1.00 13.87 314 PHE A O 1
ATOM 5228 N N . ILE A 1 318 ? -7.218 -5.641 -14.051 1.00 16.65 315 ILE A N 1
ATOM 5229 C CA . ILE A 1 318 ? -6.494 -5.380 -15.282 1.00 16.57 315 ILE A CA 1
ATOM 5230 C C . ILE A 1 318 ? -7.179 -6.220 -16.347 1.00 14.30 315 ILE A C 1
ATOM 5231 O O . ILE A 1 318 ? -7.303 -7.436 -16.171 1.00 14.20 315 ILE A O 1
ATOM 5247 N N . PRO A 1 319 ? -7.615 -5.636 -17.440 1.00 13.64 316 PRO A N 1
ATOM 5248 C CA . PRO A 1 319 ? -8.227 -6.443 -18.494 1.00 13.27 316 PRO A CA 1
ATOM 5249 C C . PRO A 1 319 ? -7.233 -7.469 -18.999 1.00 12.73 316 PRO A C 1
ATOM 5250 O O . PRO A 1 319 ? -6.022 -7.242 -19.007 1.00 15.06 316 PRO A O 1
ATOM 5261 N N . LYS A 1 320 ? -7.756 -8.596 -19.457 1.00 12.90 317 LYS A N 1
ATOM 5262 C CA . LYS A 1 320 ? -6.925 -9.634 -20.051 1.00 14.33 317 LYS A CA 1
ATOM 5263 C C . LYS A 1 320 ? -6.762 -9.345 -21.535 1.00 13.94 317 LYS A C 1
ATOM 5264 O O . LYS A 1 320 ? -7.744 -9.284 -22.275 1.00 15.06 317 LYS A O 1
ATOM 5271 N N . PHE A 1 321 ? -5.524 -9.175 -21.968 1.00 12.54 318 PHE A N 1
ATOM 5272 C CA . PHE A 1 321 ? -5.226 -8.966 -23.373 1.00 12.20 318 PHE A CA 1
ATOM 5273 C C . PHE A 1 321 ? -3.757 -9.317 -23.560 1.00 12.78 318 PHE A C 1
ATOM 5274 O O . PHE A 1 321 ? -2.985 -9.341 -22.600 1.00 13.85 318 PHE A O 1
ATOM 5291 N N . LYS A 1 322 ? -3.387 -9.628 -24.799 1.00 12.43 319 LYS A N 1
ATOM 5292 C CA . LYS A 1 322 ? -2.071 -10.189 -25.066 1.00 13.11 319 LYS A CA 1
ATOM 5293 C C . LYS A 1 322 ? -1.032 -9.166 -25.465 1.00 12.92 319 LYS A C 1
ATOM 5294 O O . LYS A 1 322 ? 0.166 -9.451 -25.421 1.00 13.40 319 LYS A O 1
ATOM 5307 N N . GLY A 1 323 ? -1.460 -7.994 -25.875 1.00 12.80 320 GLY A N 1
ATOM 5308 C CA . GLY A 1 323 ? -0.549 -6.983 -26.348 1.00 12.72 320 GLY A CA 1
ATOM 5309 C C . GLY A 1 323 ? -1.306 -5.842 -26.966 1.00 13.38 320 GLY A C 1
ATOM 5310 O O . GLY A 1 323 ? -2.541 -5.868 -27.046 1.00 12.91 320 GLY A O 1
ATOM 5314 N N . PRO A 1 324 ? -0.576 -4.814 -27.420 1.00 15.59 321 PRO A N 1
ATOM 5315 C CA . PRO A 1 324 ? -1.229 -3.582 -27.865 1.00 16.12 321 PRO A CA 1
ATOM 5316 C C . PRO A 1 324 ? -2.059 -3.747 -29.107 1.00 15.48 321 PRO A C 1
ATOM 5317 O O . PRO A 1 324 ? -2.840 -2.837 -29.402 1.00 18.01 321 PRO A O 1
ATOM 5328 N N . GLY A 1 325 ? -1.890 -4.829 -29.866 1.00 15.43 322 GLY A N 1
ATOM 5329 C CA . GLY A 1 325 ? -2.707 -5.110 -31.023 1.00 16.13 322 GLY A CA 1
ATOM 5330 C C . GLY A 1 325 ? -3.832 -6.091 -30.811 1.00 14.89 322 GLY A C 1
ATOM 5331 O O . GLY A 1 325 ? -4.528 -6.440 -31.764 1.00 17.22 322 GLY A O 1
ATOM 5335 N N A ASP A 1 326 ? -4.041 -6.561 -29.592 0.65 12.28 323 ASP A N 1
ATOM 5336 N N B ASP A 1 326 ? -4.028 -6.546 -29.578 0.35 13.23 323 ASP A N 1
ATOM 5337 C CA A ASP A 1 326 ? -5.050 -7.579 -29.358 0.65 12.30 323 ASP A CA 1
ATOM 5338 C CA B ASP A 1 326 ? -5.067 -7.513 -29.255 0.35 12.90 323 ASP A CA 1
ATOM 5339 C C A ASP A 1 326 ? -6.431 -6.940 -29.387 0.65 11.92 323 ASP A C 1
ATOM 5340 C C B ASP A 1 326 ? -6.442 -6.873 -29.419 0.35 12.00 323 ASP A C 1
ATOM 5341 O O A ASP A 1 326 ? -6.667 -5.928 -28.726 0.65 12.32 323 ASP A O 1
ATOM 5342 O O B ASP A 1 326 ? -6.691 -5.786 -28.894 0.35 11.80 323 ASP A O 1
ATOM 5359 N N . THR A 1 327 ? -7.337 -7.540 -30.152 1.00 11.87 324 THR A N 1
ATOM 5360 C CA . THR A 1 327 ? -8.708 -7.074 -30.317 1.00 11.77 324 THR A CA 1
ATOM 5361 C C . THR A 1 327 ? -9.739 -7.967 -29.622 1.00 12.21 324 THR A C 1
ATOM 5362 O O . THR A 1 327 ? -10.935 -7.767 -29.827 1.00 12.42 324 THR A O 1
ATOM 5374 N N A SER A 1 328 ? -9.297 -8.902 -28.773 0.51 12.65 325 SER A N 1
ATOM 5375 N N B SER A 1 328 ? -9.306 -8.905 -28.769 0.49 12.32 325 SER A N 1
ATOM 5376 C CA A SER A 1 328 ? -10.193 -9.897 -28.180 0.51 13.39 325 SER A CA 1
ATOM 5377 C CA B SER A 1 328 ? -10.204 -9.903 -28.180 0.49 12.96 325 SER A CA 1
ATOM 5378 C C A SER A 1 328 ? -11.303 -9.270 -27.343 0.51 12.66 325 SER A C 1
ATOM 5379 C C B SER A 1 328 ? -11.267 -9.310 -27.268 0.49 11.78 325 SER A C 1
ATOM 5380 O O A SER A 1 328 ? -12.387 -9.854 -27.234 0.51 14.93 325 SER A O 1
ATOM 5381 O O B SER A 1 328 ? -12.272 -9.981 -27.012 0.49 12.90 325 SER A O 1
ATOM 5396 N N . ASN A 1 329 ? -11.061 -8.098 -26.751 1.00 11.95 326 ASN A N 1
ATOM 5397 C CA . ASN A 1 329 ? -12.050 -7.474 -25.884 1.00 12.06 326 ASN A CA 1
ATOM 5398 C C . ASN A 1 329 ? -13.054 -6.628 -26.630 1.00 11.12 326 ASN A C 1
ATOM 5399 O O . ASN A 1 329 ? -13.903 -6.011 -25.988 1.00 14.17 326 ASN A O 1
ATOM 5411 N N . PHE A 1 330 ? -12.960 -6.583 -27.948 1.00 11.41 327 PHE A N 1
ATOM 5412 C CA . PHE A 1 330 ? -13.911 -5.911 -28.816 1.00 11.93 327 PHE A CA 1
ATOM 5413 C C . PHE A 1 330 ? -14.608 -6.967 -29.671 1.00 13.45 327 PHE A C 1
ATOM 5414 O O . PHE A 1 330 ? -14.195 -8.118 -29.737 1.00 15.67 327 PHE A O 1
ATOM 5431 N N A ASP A 1 331 ? -15.674 -6.588 -30.333 0.60 13.16 328 ASP A N 1
ATOM 5432 N N B ASP A 1 331 ? -15.687 -6.530 -30.333 0.40 14.42 328 ASP A N 1
ATOM 5433 C CA A ASP A 1 331 ? -16.485 -7.589 -31.003 0.60 13.82 328 ASP A CA 1
ATOM 5434 C CA B ASP A 1 331 ? -16.631 -7.390 -31.036 0.40 14.92 328 ASP A CA 1
ATOM 5435 C C A ASP A 1 331 ? -16.373 -7.458 -32.527 0.60 12.13 328 ASP A C 1
ATOM 5436 C C B ASP A 1 331 ? -16.265 -7.546 -32.514 0.40 12.84 328 ASP A C 1
ATOM 5437 O O A ASP A 1 331 ? -15.641 -6.621 -33.066 0.60 13.46 328 ASP A O 1
ATOM 5438 O O B ASP A 1 331 ? -15.312 -6.949 -33.022 0.40 11.94 328 ASP A O 1
ATOM 5455 N N . ASP A 1 332 ? -17.041 -8.364 -33.220 1.00 11.91 329 ASP A N 1
ATOM 5456 C CA . ASP A 1 332 ? -16.810 -8.628 -34.630 1.00 12.16 329 ASP A CA 1
ATOM 5457 C C . ASP A 1 332 ? -17.885 -7.968 -35.469 1.00 11.80 329 ASP A C 1
ATOM 5458 O O . ASP A 1 332 ? -19.079 -8.099 -35.180 1.00 13.01 329 ASP A O 1
ATOM 5468 N N . TYR A 1 333 ? -17.442 -7.279 -36.520 1.00 10.83 330 TYR A N 1
ATOM 5469 C CA . TYR A 1 333 ? -18.291 -6.540 -37.434 1.00 11.23 330 TYR A CA 1
ATOM 5470 C C . TYR A 1 333 ? -17.926 -6.902 -38.862 1.00 11.31 330 TYR A C 1
ATOM 5471 O O . TYR A 1 333 ? -16.779 -7.225 -39.164 1.00 11.87 330 TYR A O 1
ATOM 5489 N N . GLU A 1 334 ? -18.900 -6.787 -39.754 1.00 12.86 331 GLU A N 1
ATOM 5490 C CA . GLU A 1 334 ? -18.622 -6.951 -41.176 1.00 13.86 331 GLU A CA 1
ATOM 5491 C C . GLU A 1 334 ? -17.535 -5.956 -41.598 1.00 12.86 331 GLU A C 1
ATOM 5492 O O . GLU A 1 334 ? -17.591 -4.781 -41.247 1.00 13.62 331 GLU A O 1
ATOM 5504 N N . GLU A 1 335 ? -16.547 -6.423 -42.361 1.00 12.22 332 GLU A N 1
ATOM 5505 C CA . GLU A 1 335 ? -15.434 -5.584 -42.797 1.00 12.08 332 GLU A CA 1
ATOM 5506 C C . GLU A 1 335 ? -15.798 -4.939 -44.128 1.00 12.55 332 GLU A C 1
ATOM 5507 O O . GLU A 1 335 ? -15.900 -5.625 -45.155 1.00 12.98 332 GLU A O 1
ATOM 5519 N N . GLU A 1 336 ? -16.003 -3.610 -44.113 1.00 15.13 333 GLU A N 1
ATOM 5520 C CA . GLU A 1 336 ? -16.385 -2.836 -45.299 1.00 17.77 333 GLU A CA 1
ATOM 5521 C C . GLU A 1 336 ? -15.227 -1.965 -45.799 1.00 17.32 333 GLU A C 1
ATOM 5522 O O . GLU A 1 336 ? -14.333 -1.598 -45.050 1.00 15.61 333 GLU A O 1
ATOM 5534 N N . GLU A 1 337 ? -15.253 -1.626 -47.102 1.00 19.99 334 GLU A N 1
ATOM 5535 C CA . GLU A 1 337 ? -14.223 -0.774 -47.728 1.00 20.50 334 GLU A CA 1
ATOM 5536 C C . GLU A 1 337 ? -14.101 0.613 -47.077 1.00 17.55 334 GLU A C 1
ATOM 5537 O O . GLU A 1 337 ? -15.069 1.162 -46.546 1.00 19.91 334 GLU A O 1
ATOM 5549 N N . ILE A 1 338 ? -12.885 1.198 -47.143 1.00 17.70 335 ILE A N 1
ATOM 5550 C CA . ILE A 1 338 ? -12.658 2.634 -46.903 1.00 16.51 335 ILE A CA 1
ATOM 5551 C C . ILE A 1 338 ? -12.449 3.269 -48.272 1.00 17.43 335 ILE A C 1
ATOM 5552 O O . ILE A 1 338 ? -11.313 3.457 -48.735 1.00 18.35 335 ILE A O 1
ATOM 5568 N N . ARG A 1 339 ? -13.538 3.568 -48.952 1.00 19.79 336 ARG A N 1
ATOM 5569 C CA . ARG A 1 339 ? -13.464 4.116 -50.294 1.00 20.46 336 ARG A CA 1
ATOM 5570 C C . ARG A 1 339 ? -13.347 5.631 -50.219 1.00 17.97 336 ARG A C 1
ATOM 5571 O O . ARG A 1 339 ? -14.027 6.281 -49.417 1.00 22.66 336 ARG A O 1
ATOM 5592 N N . VAL A 1 340 ? -12.476 6.182 -51.045 1.00 16.22 337 VAL A N 1
ATOM 5593 C CA . VAL A 1 340 ? -12.266 7.612 -51.120 1.00 16.21 337 VAL A CA 1
ATOM 5594 C C . VAL A 1 340 ? -12.620 8.094 -52.527 1.00 17.36 337 VAL A C 1
ATOM 5595 O O . VAL A 1 340 ? -12.018 7.687 -53.521 1.00 18.26 337 VAL A O 1
ATOM 5622 N N . ILE A 1 342 ? -13.141 10.039 -56.004 1.00 21.71 339 ILE A N 1
ATOM 5623 C CA . ILE A 1 342 ? -12.221 10.783 -56.848 1.00 21.74 339 ILE A CA 1
ATOM 5624 C C . ILE A 1 342 ? -12.566 12.283 -56.885 1.00 24.97 339 ILE A C 1
ATOM 5625 O O . ILE A 1 342 ? -11.771 13.092 -57.362 1.00 28.80 339 ILE A O 1
ATOM 5631 N N . ASN A 1 343 ? -13.733 12.646 -56.342 1.00 23.88 340 ASN A N 1
ATOM 5632 C CA . ASN A 1 343 ? -14.216 14.024 -56.281 1.00 24.53 340 ASN A CA 1
ATOM 5633 C C . ASN A 1 343 ? -14.429 14.437 -54.826 1.00 23.33 340 ASN A C 1
ATOM 5634 O O . ASN A 1 343 ? -14.912 13.643 -54.010 1.00 22.77 340 ASN A O 1
ATOM 5645 N N . GLU A 1 344 ? -14.068 15.680 -54.500 1.00 23.16 341 GLU A N 1
ATOM 5646 C CA . GLU A 1 344 ? -14.210 16.170 -53.130 1.00 24.09 341 GLU A CA 1
ATOM 5647 C C . GLU A 1 344 ? -15.680 16.333 -52.759 1.00 23.65 341 GLU A C 1
ATOM 5648 O O . GLU A 1 344 ? -16.450 16.953 -53.501 1.00 27.28 341 GLU A O 1
ATOM 5660 N N . LYS A 1 345 ? -16.071 15.813 -51.601 1.00 21.55 342 LYS A N 1
ATOM 5661 C CA . LYS A 1 345 ? -17.430 15.956 -51.098 1.00 22.13 342 LYS A CA 1
ATOM 5662 C C . LYS A 1 345 ? -17.457 16.906 -49.914 1.00 20.70 342 LYS A C 1
ATOM 5663 O O . LYS A 1 345 ? -16.616 16.817 -49.015 1.00 21.63 342 LYS A O 1
ATOM 5682 N N . CYS A 1 346 ? -18.441 17.810 -49.900 1.00 20.14 343 CYS A N 1
ATOM 5683 C CA . CYS A 1 346 ? -18.741 18.603 -48.713 1.00 20.84 343 CYS A CA 1
ATOM 5684 C C . CYS A 1 346 ? -17.525 19.397 -48.229 1.00 21.09 343 CYS A C 1
ATOM 5685 O O . CYS A 1 346 ? -17.308 19.563 -47.022 1.00 21.54 343 CYS A O 1
ATOM 5693 N N . GLY A 1 347 ? -16.726 19.913 -49.167 1.00 22.00 344 GLY A N 1
ATOM 5694 C CA . GLY A 1 347 ? -15.507 20.594 -48.759 1.00 22.59 344 GLY A CA 1
ATOM 5695 C C . GLY A 1 347 ? -15.793 21.824 -47.918 1.00 21.07 344 GLY A C 1
ATOM 5696 O O . GLY A 1 347 ? -15.141 22.073 -46.903 1.00 21.39 344 GLY A O 1
ATOM 5700 N N . LYS A 1 348 ? -16.785 22.608 -48.322 1.00 20.97 345 LYS A N 1
ATOM 5701 C CA . LYS A 1 348 ? -17.082 23.854 -47.620 1.00 21.17 345 LYS A CA 1
ATOM 5702 C C . LYS A 1 348 ? -17.458 23.593 -46.165 1.00 20.19 345 LYS A C 1
ATOM 5703 O O . LYS A 1 348 ? -16.964 24.267 -45.248 1.00 21.14 345 LYS A O 1
ATOM 5722 N N . GLU A 1 349 ? -18.344 22.619 -45.937 1.00 18.58 346 GLU A N 1
ATOM 5723 C CA . GLU A 1 349 ? -18.844 22.345 -44.600 1.00 18.05 346 GLU A CA 1
ATOM 5724 C C . GLU A 1 349 ? -17.722 21.987 -43.648 1.00 16.47 346 GLU A C 1
ATOM 5725 O O . GLU A 1 349 ? -17.809 22.283 -42.455 1.00 17.38 346 GLU A O 1
ATOM 5737 N N . PHE A 1 350 ? -16.672 21.336 -44.142 1.00 16.10 347 PHE A N 1
ATOM 5738 C CA . PHE A 1 350 ? -15.629 20.816 -43.277 1.00 15.53 347 PHE A CA 1
ATOM 5739 C C . PHE A 1 350 ? -14.298 21.546 -43.444 1.00 15.97 347 PHE A C 1
ATOM 5740 O O . PHE A 1 350 ? -13.255 21.011 -43.047 1.00 15.64 347 PHE A O 1
ATOM 5757 N N . THR A 1 351 ? -14.328 22.779 -43.959 1.00 16.29 348 THR A N 1
ATOM 5758 C CA . THR A 1 351 ? -13.107 23.551 -44.150 1.00 18.35 348 THR A CA 1
ATOM 5759 C C . THR A 1 351 ? -12.228 23.595 -42.898 1.00 17.26 348 THR A C 1
ATOM 5760 O O . THR A 1 351 ? -11.000 23.502 -42.997 1.00 18.68 348 THR A O 1
ATOM 5771 N N A GLU A 1 352 ? -12.824 23.781 -41.715 0.61 16.15 349 GLU A N 1
ATOM 5772 N N B GLU A 1 352 ? -12.835 23.764 -41.721 0.39 16.55 349 GLU A N 1
ATOM 5773 C CA A GLU A 1 352 ? -11.992 23.974 -40.531 0.61 16.67 349 GLU A CA 1
ATOM 5774 C CA B GLU A 1 352 ? -12.060 23.965 -40.503 0.39 16.63 349 GLU A CA 1
ATOM 5775 C C A GLU A 1 352 ? -11.397 22.668 -40.008 0.61 15.10 349 GLU A C 1
ATOM 5776 C C B GLU A 1 352 ? -11.489 22.677 -39.930 0.39 15.37 349 GLU A C 1
ATOM 5777 O O A GLU A 1 352 ? -10.458 22.701 -39.211 0.61 15.93 349 GLU A O 1
ATOM 5778 O O B GLU A 1 352 ? -10.664 22.741 -39.012 0.39 15.71 349 GLU A O 1
ATOM 5801 N N . PHE A 1 353 ? -11.911 21.517 -40.419 1.00 14.10 350 PHE A N 1
ATOM 5802 C CA . PHE A 1 353 ? -11.430 20.248 -39.865 1.00 13.84 350 PHE A CA 1
ATOM 5803 C C . PHE A 1 353 ? -9.966 19.997 -40.263 1.00 14.76 350 PHE A C 1
ATOM 5804 O O . PHE A 1 353 ? -9.603 20.202 -41.449 1.00 15.13 350 PHE A O 1
#

Solvent-accessible surface area: 15858 Å² total

Foldseek 3Di:
DPVVVVVVLVVQLVQLVVCLVPPDEDFDDDVQWAWDAWQADDQFWTWTWIAGPPPRAIWTKIKGFVVRCVVVVLLVLVVQLRSNQRRHDAPQAWHFDHWYDAQTITITTTQFAQQAFQLLVLLVVQADLVQLLLQLLVLLVVLVNQVSNQKAQQADDRRQWGQHQQRYTHGDDSSPMHRDDFFDWEDYDLLLAALCNVVGHGDGNLSSLLSSLQSSQCRHRVHGFQDDDDSVSSNCSLLVLDTDHDPVDDPLNVVLSSQSSPNPSARHACNDPVHSVVVCVRPSNPVPDSVCSRVVNDRHPDRRDADDSSGNVNGDHDDDDDPDGPHHDPCVSPVPD

Sequence (337 aa):
EQESSVKEFLAKAKEEFLKKWESPSSQNTAQLDHFDRIIKTLGTTGSFGRVMMLVKHKETGNHYAMKILDKQKVVKLKQIEHTLNEKRILQAVNFPFLVKLEFSFKDNSNLYMVMMEYVPGGEMMFSSHLRRRIGRFEPHARFYAAQIVLTFEYLHSLDLIYRDLKPENLLIIDQQGYIQQVTDFGFAKRVKKGGRTWLCGGTTPEEYLAPEIILSSKGYNNKAVDWWALGVLIYEMAAGYPPFFADQPIQIYEKIVSGKVRFPSHFSSDLKDLLRNLLQVVDLTKRFGNLKNGVNDIKNHKKWFATTDWIAIYQRKVEAPFIPKFKGPGDDTSSNFDDDYEEEEIRVINEKCGKEFTEEF

InterPro domains:
  IPR000719 Protein kinase domain [PF00069] (45-298)
  IPR000719 Protein kinase domain [PS50011] (44-298)
  IPR000719 Protein kinase domain [SM00220] (44-298)
  IPR000961 AGC-kinase, C-terminal [PS51285] (299-351)
  IPR000961 AGC-kinase, C-terminal [SM00133] (299-351)
  IPR008271 Serine/threonine-protein kinase, active site [PS00108] (163-175)
  IPR011009 Protein kinase-like domain superfamily [SSF56112] (29-339)
  IPR017441 Protein kinase, ATP binding site [PS00107] (50-73)
  IPR044109 cAMP-dependent protein kinase catalytic subunit [cd14209] (42-331)

Secondary structure (DSSP, 8-state):
--HHHHHHHHHHHHHHHHHHHS-------GGGEEEEEEEEE-SSEEEEEEEETTT--EEEEEEEEHHHHHHTT-HHHHHHHHHHHHH---TTBPPEEEEEE-SSEEEEEEE--TT-BHHHHHHHHS---HHHHHHHHHHHHHHHHHHHTTEE----SGGGEEE-TTS-EEE---TT-EE-SS-B---S-GGG--HHHHTT--B-THHHHHHHHHHHHHHHHSS-TT--SSHHHHHHHHHHT-----TTS-HHHHHHHHHHS-SSGGGSTTSSTTTTHHHHTSGGGTT--HHHHHTT-SPPS-PPP-SSTT--TTS--------------STTTTTT-

CATH classification: 1.10.510.10 (+1 more: 3.30.200.20)

B-factor: mean 17.04, std 7.18, range [5.39, 51.65]

Nearest PDB structures (foldseek):
  6ypp-assembly1_A  TM=9.948E-01  e=8.365E-62  Cricetulus griseus
  6i2c-assembly1_A  TM=9.848E-01  e=1.778E-59  Cricetulus griseus
  6ynb-assembly1_A  TM=9.844E-01  e=1.841E-58  Cricetulus griseus
  7axv-assembly1_A  TM=9.843E-01  e=9.618E-58  Cricetulus griseus
  7s26-assembly1_A  TM=8.439E-01  e=9.604E-27  Homo sapiens